Protein AF-0000000083629843 (afdb_homodimer)

Sequence (188 aa):
VARPLEDICYYSGWLRCGNLIVMYLPERVLRQFGHIQTIPRLPSQSAQPLTTREHISSHYTHYLDWVLTPEQRGPAAIYSWYAAPGYMSWYFQIVARPLEDICYYSGWLRCGNLIVMYLPERVLRQFGHIQTIPRLPSQSAQPLTTREHISSHYTHYLDWVLTPEQRGPAAIYSWYAAPGYMSWYFQI

Radius of gyration: 15.73 Å; Cα contacts (8 Å, |Δi|>4): 306; chains: 2; bounding box: 33×41×37 Å

Solvent-accessible surface area (backbone atoms only — not comparable to full-atom values): 10954 Å² total; per-residue (Å²): 125,86,56,81,59,61,36,49,65,34,34,42,43,73,37,34,49,75,95,40,78,34,70,42,60,36,49,71,48,23,34,64,74,45,13,34,24,49,76,52,76,55,76,85,68,48,80,64,71,87,71,47,88,86,48,40,61,58,51,59,75,47,32,76,81,34,33,60,48,72,78,72,47,48,55,72,35,94,47,74,56,42,54,39,90,64,29,68,63,52,55,72,72,76,123,88,53,83,60,60,35,50,65,32,33,42,42,72,37,34,50,76,94,40,77,33,69,40,60,36,48,70,49,23,35,64,75,45,14,33,24,49,74,52,76,56,76,84,67,47,83,66,71,90,69,49,87,85,47,39,58,59,51,58,75,47,32,76,82,34,33,59,49,73,78,72,50,47,56,72,35,91,48,71,56,44,54,39,89,63,30,68,62,52,54,73,70,78

pLDDT: mean 82.99, std 10.37, range [35.34, 94.0]

Organism: NCBI:txid97028

Nearest PDB structures (foldseek):
  7s24-assembly1_A  TM=3.454E-01  e=6.043E+00  Escherichia coli
  7a0y-assembly1_B  TM=3.306E-01  e=7.351E+00  Salmonella enterica subsp. enterica serovar Typhimurium str. LT2
  2zxi-assembly1_B  TM=3.134E-01  e=6.451E+00  Aquifex aeolicus
  2zxi-assembly2_C  TM=2.065E-01  e=7.847E+00  Aquifex aeolicus
  7s24-assembly1_A  TM=3.463E-01  e=5.914E+00  Escherichia coli

Foldseek 3Di:
DPPPCVLVLQQFAWDDDDPDIDTDHSLCVLLVVQAAREATDDSVPQPDDDDDPVCVVVCSVVSVVRGDDPVSSHDGDPDSPHHDPCNVVVVVVD/DPPPCVLVLQQFAWDDDDPDIDTDHSLCVLLVVQAAREATDDSVPQPDDDDDPVCVVVCSVVSVVRGDDPVSSHDGDPDSPHHDPCRVVVVVVD

Secondary structure (DSSP, 8-s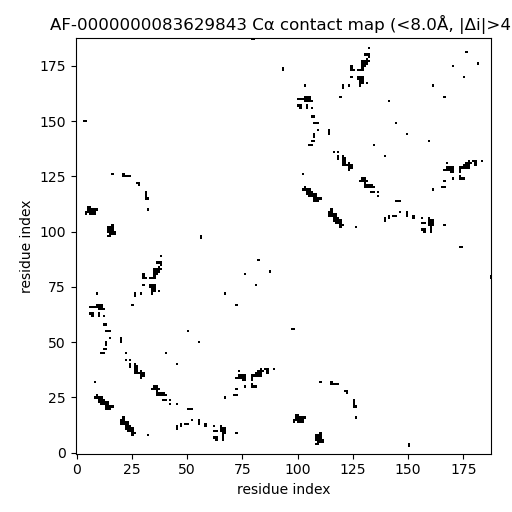tate):
---TTTTGGGB-EEEEETTEEEEE-GGGGGGGGTB-B-PPPPGGG--PPP--TTTHHHHHHTGGGGBPPHHHH-PBPSSTT-B-TTHHHHHTT-/---TTTTGGGB-EEEEETTEEEEE-GGGGGGGGTB-B-PPPPGGG--PPP--TTTHHHHHHTGGGGBPPHHHH-PBPSSTT-B-TTHHHHHTT-

Structure (mmCIF, N/CA/C/O backbone):
data_AF-0000000083629843-model_v1
#
loop_
_entity.id
_entity.type
_entity.pdbx_description
1 polymer 'Serine/threonine-protein phosphatase 7 long form-like protein'
#
loop_
_atom_site.group_PDB
_atom_site.id
_atom_site.type_symbol
_atom_site.label_atom_id
_atom_site.label_alt_id
_atom_site.label_comp_id
_atom_site.label_asym_id
_atom_site.label_entity_id
_atom_site.label_seq_id
_atom_site.pdbx_PDB_ins_code
_atom_site.Cartn_x
_atom_site.Cartn_y
_atom_site.Cartn_z
_atom_site.occupancy
_atom_site.B_iso_or_equiv
_atom_site.auth_seq_id
_atom_site.auth_comp_id
_atom_site.auth_asym_id
_atom_site.auth_atom_id
_atom_site.pdbx_PDB_model_num
ATOM 1 N N . VAL A 1 1 ? 13.461 21.172 -8.914 1 35.34 1 VAL A N 1
ATOM 2 C CA . VAL A 1 1 ? 12.5 21.312 -7.82 1 35.34 1 VAL A CA 1
ATOM 3 C C . VAL A 1 1 ? 11.977 19.938 -7.41 1 35.34 1 VAL A C 1
ATOM 5 O O . VAL A 1 1 ? 11.453 19.188 -8.242 1 35.34 1 VAL A O 1
ATOM 8 N N . ALA A 1 2 ? 12.5 19.406 -6.395 1 43.84 2 ALA A N 1
ATOM 9 C CA . ALA A 1 2 ? 11.969 18.125 -5.949 1 43.84 2 ALA A CA 1
ATOM 10 C C . ALA A 1 2 ? 10.445 18.172 -5.875 1 43.84 2 ALA A C 1
ATOM 12 O O . ALA A 1 2 ? 9.867 19.125 -5.375 1 43.84 2 ALA A O 1
ATOM 13 N N . ARG A 1 3 ? 9.68 17.75 -6.852 1 56 3 ARG A N 1
ATOM 14 C CA . ARG A 1 3 ? 8.219 17.766 -6.91 1 56 3 ARG A CA 1
ATOM 15 C C . ARG A 1 3 ? 7.617 17.094 -5.68 1 56 3 ARG A C 1
ATOM 17 O O . ARG A 1 3 ? 8.055 16.016 -5.27 1 56 3 ARG A O 1
ATOM 24 N N . PRO A 1 4 ? 6.949 17.891 -4.922 1 61.78 4 PRO A N 1
ATOM 25 C CA . PRO A 1 4 ? 6.359 17.359 -3.691 1 61.78 4 PRO A CA 1
ATOM 26 C C . PRO A 1 4 ? 5.648 16.031 -3.904 1 61.78 4 PRO A C 1
ATOM 28 O O . PRO A 1 4 ? 5.016 15.82 -4.941 1 61.78 4 PRO A O 1
ATOM 31 N N . LEU A 1 5 ? 6.074 15.102 -3.176 1 74.12 5 LEU A N 1
ATOM 32 C CA . LEU A 1 5 ? 5.426 13.805 -3.072 1 74.12 5 LEU A CA 1
ATOM 33 C C . LEU A 1 5 ? 5.812 12.906 -4.246 1 74.12 5 LEU A C 1
ATOM 35 O O . LEU A 1 5 ? 5.102 11.953 -4.562 1 74.12 5 LEU A O 1
ATOM 39 N N . GLU A 1 6 ? 7.012 13.422 -4.879 1 77.19 6 GLU A N 1
ATOM 40 C CA . GLU A 1 6 ? 7.555 12.539 -5.906 1 77.19 6 GLU A CA 1
ATOM 41 C C . GLU A 1 6 ? 7.961 11.195 -5.32 1 77.19 6 GLU A C 1
ATOM 43 O O . GLU A 1 6 ? 8.617 11.133 -4.277 1 77.19 6 GLU A O 1
ATOM 48 N N . ASP A 1 7 ? 7.543 10.117 -5.895 1 86.69 7 ASP A N 1
ATOM 49 C CA . ASP A 1 7 ? 7.906 8.742 -5.574 1 86.69 7 ASP A CA 1
ATOM 50 C C . ASP A 1 7 ? 7.422 8.359 -4.176 1 86.69 7 ASP A C 1
ATOM 52 O O . ASP A 1 7 ? 7.945 7.418 -3.57 1 86.69 7 ASP A O 1
ATOM 56 N N . ILE A 1 8 ? 6.438 9.133 -3.672 1 87.19 8 ILE A N 1
ATOM 57 C CA . ILE A 1 8 ? 5.949 8.844 -2.326 1 87.19 8 ILE A CA 1
ATOM 58 C C . ILE A 1 8 ? 5.309 7.457 -2.297 1 87.19 8 ILE A C 1
ATOM 60 O O . ILE A 1 8 ? 5.246 6.816 -1.244 1 87.19 8 ILE A O 1
ATOM 64 N N . CYS A 1 9 ? 4.926 6.934 -3.414 1 90.5 9 CYS A N 1
ATOM 65 C CA . CYS A 1 9 ? 4.324 5.605 -3.508 1 90.5 9 CYS A CA 1
ATOM 66 C C . CYS A 1 9 ? 5.312 4.527 -3.07 1 90.5 9 CYS A C 1
ATOM 68 O O . CYS A 1 9 ? 4.906 3.451 -2.631 1 90.5 9 CYS A O 1
ATOM 70 N N . TYR A 1 10 ? 6.602 4.926 -3.109 1 92.81 10 TYR A N 1
ATOM 71 C CA . TYR A 1 10 ? 7.637 3.951 -2.783 1 92.81 10 TYR A CA 1
ATOM 72 C C . TYR A 1 10 ? 8.156 4.164 -1.368 1 92.81 10 TYR A C 1
ATOM 74 O O . TYR A 1 10 ? 9.156 3.559 -0.969 1 92.81 10 TYR A O 1
ATOM 82 N N . TYR A 1 11 ? 7.492 5.043 -0.686 1 90.69 11 TYR A N 1
ATOM 83 C CA . TYR A 1 11 ? 7.898 5.258 0.698 1 90.69 11 TYR A CA 1
ATOM 84 C C . TYR A 1 11 ? 7.789 3.973 1.507 1 90.69 11 TYR A C 1
ATOM 86 O O . TYR A 1 11 ? 6.754 3.303 1.486 1 90.69 11 TYR A O 1
ATOM 94 N N . SER A 1 12 ? 8.852 3.605 2.062 1 92.06 12 SER A N 1
ATOM 95 C CA . SER A 1 12 ? 8.945 2.473 2.979 1 92.06 12 SER A CA 1
ATOM 96 C C . SER A 1 12 ? 9.234 2.938 4.402 1 92.06 12 SER A C 1
ATOM 98 O O . SER A 1 12 ? 10.383 3.232 4.742 1 92.06 12 SER A O 1
ATOM 100 N N . GLY A 1 13 ? 8.172 2.953 5.219 1 89 13 GLY A N 1
ATOM 101 C CA . GLY A 1 13 ? 8.367 3.486 6.559 1 89 13 GLY A CA 1
ATOM 102 C C . GLY A 1 13 ? 7.102 3.477 7.395 1 89 13 GLY A C 1
ATOM 103 O O . GLY A 1 13 ? 6.113 2.842 7.023 1 89 13 GLY A O 1
ATOM 104 N N . TRP A 1 14 ? 7.207 4.164 8.492 1 88.56 14 TRP A N 1
ATOM 105 C CA . TRP A 1 14 ? 6.137 4.125 9.484 1 88.56 14 TRP A CA 1
ATOM 106 C C . TRP A 1 14 ? 5.008 5.078 9.102 1 88.56 14 TRP A C 1
ATOM 108 O O . TRP A 1 14 ? 5.258 6.195 8.648 1 88.56 14 TRP A O 1
ATOM 118 N N . LEU A 1 15 ? 3.789 4.602 9.234 1 87.75 15 LEU A N 1
ATOM 119 C CA . LEU A 1 15 ? 2.582 5.395 9.016 1 87.75 15 LEU A CA 1
ATOM 120 C C . LEU A 1 15 ? 1.658 5.324 10.227 1 87.75 15 LEU A C 1
ATOM 122 O O . LEU A 1 15 ? 1.638 4.316 10.938 1 87.75 15 LEU A O 1
ATOM 126 N N . ARG A 1 16 ? 0.979 6.344 10.312 1 84.88 16 ARG A N 1
ATOM 127 C CA . ARG A 1 16 ? -0.045 6.34 11.352 1 84.88 16 ARG A CA 1
ATOM 128 C C . ARG A 1 16 ? -1.36 5.777 10.828 1 84.88 16 ARG A C 1
ATOM 130 O O . ARG A 1 16 ? -1.89 6.258 9.82 1 84.88 16 ARG A O 1
ATOM 137 N N . CYS A 1 17 ? -1.859 4.789 11.414 1 87.81 17 CYS A N 1
ATOM 138 C CA . CYS A 1 17 ? -3.131 4.145 11.109 1 87.81 17 CYS A CA 1
ATOM 139 C C . CYS A 1 17 ? -4.047 4.133 12.328 1 87.81 17 CYS A C 1
ATOM 141 O O . CYS A 1 17 ? -4.133 3.127 13.031 1 87.81 17 CYS A O 1
ATOM 143 N N . GLY A 1 18 ? -4.789 5.215 12.445 1 81.44 18 GLY A N 1
ATOM 144 C CA . GLY A 1 18 ? -5.527 5.383 13.688 1 81.44 18 GLY A CA 1
ATOM 145 C C . GLY A 1 18 ? -4.629 5.473 14.906 1 81.44 18 GLY A C 1
ATOM 146 O O . GLY A 1 18 ? -3.748 6.336 14.969 1 81.44 18 GLY A O 1
ATOM 147 N N . ASN A 1 19 ? -4.801 4.547 15.805 1 80.69 19 ASN A N 1
ATOM 148 C CA . ASN A 1 19 ? -4.008 4.555 17.031 1 80.69 19 ASN A CA 1
ATOM 149 C C . ASN A 1 19 ? -2.738 3.717 16.875 1 80.69 19 ASN A C 1
ATOM 151 O O . ASN A 1 19 ? -1.912 3.668 17.797 1 80.69 19 ASN A O 1
ATOM 155 N N . LEU A 1 20 ? -2.559 3.164 15.656 1 83.31 20 LEU A N 1
ATOM 156 C CA . LEU A 1 20 ? -1.412 2.289 15.445 1 83.31 20 LEU A CA 1
ATOM 157 C C . LEU A 1 20 ? -0.362 2.975 14.57 1 83.31 20 LEU A C 1
ATOM 159 O O . LEU A 1 20 ? -0.691 3.848 13.766 1 83.31 20 LEU A O 1
ATOM 163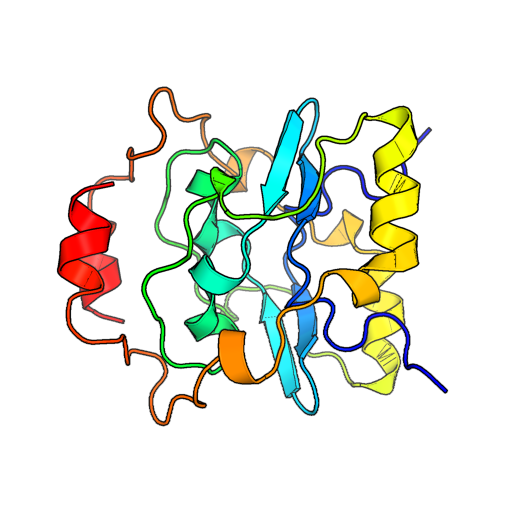 N N . ILE A 1 21 ? 0.823 2.691 14.922 1 85.38 21 ILE A N 1
ATOM 164 C CA . ILE A 1 21 ? 1.944 2.979 14.039 1 85.38 21 ILE A CA 1
ATOM 165 C C . ILE A 1 21 ? 2.416 1.689 13.367 1 85.38 21 ILE A C 1
ATOM 167 O O . ILE A 1 21 ? 2.803 0.735 14.047 1 85.38 21 ILE A O 1
ATOM 171 N N . VAL A 1 22 ? 2.326 1.76 12.016 1 86.88 22 VAL A N 1
ATOM 172 C CA . VAL A 1 22 ? 2.596 0.524 11.289 1 86.88 22 VAL A CA 1
ATOM 173 C C . VAL A 1 22 ? 3.676 0.77 10.234 1 86.88 22 VAL A C 1
ATOM 175 O O . VAL A 1 22 ? 3.76 1.86 9.664 1 86.88 22 VAL A O 1
ATOM 178 N N . MET A 1 23 ? 4.453 -0.313 10.094 1 88.06 23 MET A N 1
ATOM 179 C CA . MET A 1 23 ? 5.441 -0.261 9.023 1 88.06 23 MET A CA 1
ATOM 180 C C . MET A 1 23 ? 4.789 -0.54 7.672 1 88.06 23 MET A C 1
ATOM 182 O O . MET A 1 23 ? 4.137 -1.571 7.492 1 88.06 23 MET A O 1
ATOM 186 N N . TYR A 1 24 ? 4.918 0.391 6.789 1 90.88 24 TYR A N 1
ATOM 187 C CA . TYR A 1 24 ? 4.434 0.205 5.426 1 90.88 24 TYR A CA 1
ATOM 188 C C . TYR A 1 24 ? 5.559 -0.253 4.504 1 90.88 24 TYR A C 1
ATOM 190 O O . TYR A 1 24 ? 6.621 0.369 4.457 1 90.88 24 TYR A O 1
ATOM 198 N N . LEU A 1 25 ? 5.277 -1.307 3.842 1 93.5 25 LEU A N 1
ATOM 199 C CA . LEU A 1 25 ? 6.195 -1.877 2.863 1 93.5 25 LEU A CA 1
ATOM 200 C C . LEU A 1 25 ? 5.578 -1.863 1.468 1 93.5 25 LEU A C 1
ATOM 202 O O . LEU A 1 25 ? 4.809 -2.76 1.115 1 93.5 25 LEU A O 1
ATOM 206 N N . PRO A 1 26 ? 6.047 -0.839 0.645 1 93.88 26 PRO A N 1
ATOM 207 C CA . PRO A 1 26 ? 5.438 -0.728 -0.683 1 93.88 26 PRO A CA 1
ATOM 208 C C . PRO A 1 26 ? 5.773 -1.912 -1.587 1 93.88 26 PRO A C 1
ATOM 210 O O . PRO A 1 26 ? 5.105 -2.125 -2.604 1 93.88 26 PRO A O 1
ATOM 213 N N . GLU A 1 27 ? 6.762 -2.723 -1.195 1 93.56 27 GLU A N 1
ATOM 214 C CA . GLU A 1 27 ? 7.105 -3.918 -1.961 1 93.56 27 GLU A CA 1
ATOM 215 C C . GLU A 1 27 ? 5.926 -4.887 -2.027 1 93.56 27 GLU A C 1
ATOM 217 O O . GLU A 1 27 ? 5.883 -5.762 -2.893 1 93.56 27 GLU A O 1
ATOM 222 N N . ARG A 1 28 ? 5.008 -4.633 -1.152 1 90.88 28 ARG A N 1
ATOM 223 C CA . ARG A 1 28 ? 3.877 -5.551 -1.088 1 90.88 28 ARG A CA 1
ATOM 224 C C . ARG A 1 28 ? 2.818 -5.191 -2.125 1 90.88 28 ARG A C 1
ATOM 226 O O . ARG A 1 28 ? 1.896 -5.969 -2.375 1 90.88 28 ARG A O 1
ATOM 233 N N . VAL A 1 29 ? 3.008 -4.07 -2.756 1 92.06 29 VAL A N 1
ATOM 234 C CA . VAL A 1 29 ? 2.006 -3.627 -3.719 1 92.06 29 VAL A CA 1
ATOM 235 C C . VAL A 1 29 ? 2.695 -3.094 -4.973 1 92.06 29 VAL A C 1
ATOM 237 O O . VAL A 1 29 ? 2.232 -2.123 -5.578 1 92.06 29 VAL A O 1
ATOM 240 N N . LEU A 1 30 ? 3.76 -3.678 -5.359 1 92.56 30 LEU A N 1
ATOM 241 C CA . LEU A 1 30 ? 4.531 -3.234 -6.516 1 92.56 30 LEU A CA 1
ATOM 242 C C . LEU A 1 30 ? 3.688 -3.291 -7.785 1 92.56 30 LEU A C 1
ATOM 244 O O . LEU A 1 30 ? 3.852 -2.461 -8.688 1 92.56 30 LEU A O 1
ATOM 248 N N . ARG A 1 31 ? 2.748 -4.246 -7.816 1 89.62 31 ARG A N 1
ATOM 249 C CA . ARG A 1 31 ? 1.898 -4.375 -9 1 89.62 31 ARG A CA 1
ATOM 250 C C . ARG A 1 31 ? 1.095 -3.104 -9.234 1 89.62 31 ARG A C 1
ATOM 252 O O . ARG A 1 31 ? 0.852 -2.721 -10.383 1 89.62 31 ARG A O 1
ATOM 259 N N . GLN A 1 32 ? 0.671 -2.496 -8.219 1 89.12 32 GLN A N 1
ATOM 260 C CA . GLN A 1 32 ? -0.09 -1.259 -8.359 1 89.12 32 GLN A CA 1
ATOM 261 C C . GLN A 1 32 ? 0.767 -0.15 -8.961 1 89.12 32 GLN A C 1
ATOM 263 O O . GLN A 1 32 ? 0.243 0.779 -9.578 1 89.12 32 GLN A O 1
ATOM 268 N N . PHE A 1 33 ? 2.035 -0.299 -8.758 1 91.38 33 PHE A N 1
ATOM 269 C CA . PHE A 1 33 ? 2.939 0.764 -9.18 1 91.38 33 PHE A CA 1
ATOM 270 C C . PHE A 1 33 ? 3.605 0.412 -10.5 1 91.38 33 PHE A C 1
ATOM 272 O O . PHE A 1 33 ? 4.566 1.066 -10.914 1 91.38 33 PHE A O 1
ATOM 279 N N . GLY A 1 34 ? 3.166 -0.724 -11.102 1 88 34 GLY A N 1
ATOM 280 C CA . GLY A 1 34 ? 3.598 -1.054 -12.453 1 88 34 GLY A CA 1
ATOM 281 C C . GLY A 1 34 ? 4.844 -1.917 -12.484 1 88 34 GLY A C 1
ATOM 282 O O . GLY A 1 34 ? 5.535 -1.979 -13.5 1 88 34 GLY A O 1
ATOM 283 N N . HIS A 1 35 ? 5.152 -2.555 -11.344 1 92.62 35 HIS A N 1
ATOM 284 C CA . HIS A 1 35 ? 6.332 -3.408 -11.266 1 92.62 35 HIS A CA 1
ATOM 285 C C . HIS A 1 35 ? 5.941 -4.875 -11.094 1 92.62 35 HIS A C 1
ATOM 287 O O . HIS A 1 35 ? 4.805 -5.18 -10.727 1 92.62 35 HIS A O 1
ATOM 293 N N . ILE A 1 36 ? 6.926 -5.723 -11.469 1 92.81 36 ILE A N 1
ATOM 294 C CA . ILE A 1 36 ? 6.746 -7.133 -11.148 1 92.81 36 ILE A CA 1
ATOM 295 C C . ILE A 1 36 ? 6.699 -7.32 -9.633 1 92.81 36 ILE A C 1
ATOM 297 O O . ILE A 1 36 ? 7.559 -6.812 -8.914 1 92.81 36 ILE A O 1
ATOM 301 N N . GLN A 1 37 ? 5.609 -8.023 -9.234 1 92.38 37 GLN A N 1
ATOM 302 C CA . GLN A 1 37 ? 5.504 -8.273 -7.797 1 92.38 37 GLN A CA 1
ATOM 303 C C . GLN A 1 37 ? 6.551 -9.289 -7.344 1 92.38 37 GLN A C 1
ATOM 305 O O . GLN A 1 37 ? 6.582 -10.422 -7.832 1 92.38 37 GLN A O 1
ATOM 310 N N . THR A 1 38 ? 7.422 -8.867 -6.457 1 92.94 38 THR A N 1
ATOM 311 C CA . THR A 1 38 ? 8.422 -9.75 -5.871 1 92.94 38 THR A CA 1
ATOM 312 C C . THR A 1 38 ? 8.094 -10.062 -4.414 1 92.94 38 THR A C 1
ATOM 314 O O . THR A 1 38 ? 7.152 -9.492 -3.854 1 92.94 38 THR A O 1
ATOM 317 N N . ILE A 1 39 ? 8.688 -11.016 -3.863 1 91.06 39 ILE A N 1
ATOM 318 C CA . ILE A 1 39 ? 8.531 -11.305 -2.439 1 91.06 39 ILE A CA 1
ATOM 319 C C . ILE A 1 39 ? 9.07 -10.133 -1.617 1 91.06 39 ILE A C 1
ATOM 321 O O . ILE A 1 39 ? 10.2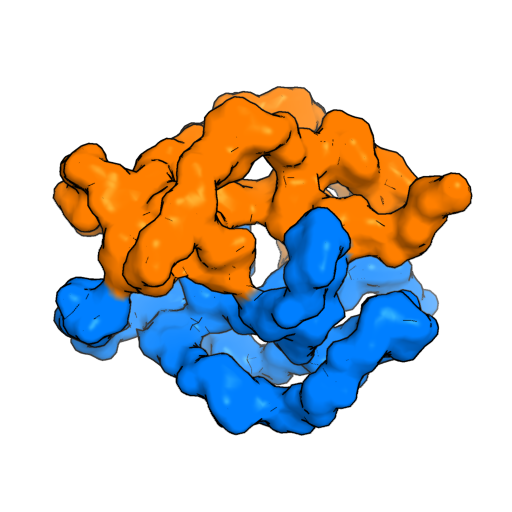34 -9.758 -1.748 1 91.06 39 ILE A O 1
ATOM 325 N N . PRO A 1 40 ? 8.156 -9.539 -0.865 1 89.38 40 PRO A N 1
ATOM 326 C CA . PRO A 1 40 ? 8.625 -8.383 -0.098 1 89.38 40 PRO A CA 1
ATOM 327 C C . PRO A 1 40 ? 9.664 -8.758 0.956 1 89.38 40 PRO A C 1
ATOM 329 O O . PRO A 1 40 ? 9.742 -9.922 1.364 1 89.38 40 PRO A O 1
ATOM 332 N N . ARG A 1 41 ? 10.383 -7.801 1.291 1 87.06 41 ARG A N 1
ATOM 333 C CA . ARG A 1 41 ? 11.273 -7.988 2.436 1 87.06 41 ARG A CA 1
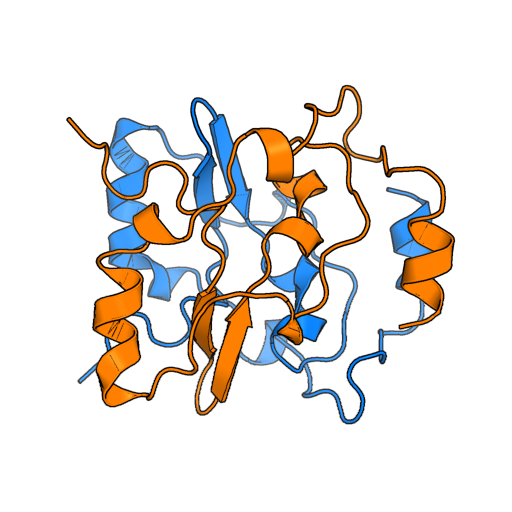ATOM 334 C C . ARG A 1 41 ? 10.477 -8.18 3.721 1 87.06 41 ARG A C 1
ATOM 336 O O . ARG A 1 41 ? 9.297 -7.828 3.787 1 87.06 41 ARG A O 1
ATOM 343 N N . LEU A 1 42 ? 11.117 -8.727 4.68 1 79.69 42 LEU A N 1
ATOM 344 C CA . LEU A 1 42 ? 10.5 -8.828 5.996 1 79.69 42 LEU A CA 1
ATOM 345 C C . LEU A 1 42 ? 10.43 -7.461 6.668 1 79.69 42 LEU A C 1
ATOM 347 O O . LEU A 1 42 ? 11.336 -6.637 6.508 1 79.69 42 LEU A O 1
ATOM 351 N N . PRO A 1 43 ? 9.305 -7.18 7.379 1 75.12 43 PRO A N 1
ATOM 352 C CA . PRO A 1 43 ? 9.211 -5.895 8.078 1 75.12 43 PRO A CA 1
ATOM 353 C C . PRO A 1 43 ? 10.43 -5.605 8.953 1 75.12 43 PRO A C 1
ATOM 355 O O . PRO A 1 43 ? 10.852 -4.449 9.062 1 75.12 43 PRO A O 1
ATOM 358 N N . SER A 1 44 ? 10.953 -6.629 9.516 1 74.38 44 SER A N 1
ATOM 359 C CA . SER A 1 44 ? 12.109 -6.465 10.391 1 74.38 44 SER A CA 1
ATOM 360 C C . SER A 1 44 ? 13.328 -5.98 9.609 1 74.38 44 SER A C 1
ATOM 362 O O . SER A 1 44 ? 14.281 -5.453 10.195 1 74.38 44 SER A O 1
ATOM 364 N N . GLN A 1 45 ? 13.211 -6.23 8.289 1 73.56 45 GLN A N 1
ATOM 365 C CA . GLN A 1 45 ? 14.328 -5.816 7.457 1 73.56 45 GLN A CA 1
ATOM 366 C C . GLN A 1 45 ? 14.211 -4.344 7.07 1 73.56 45 GLN A C 1
ATOM 368 O O . GLN A 1 45 ? 15.109 -3.789 6.434 1 73.56 45 GLN A O 1
ATOM 373 N N . SER A 1 46 ? 13.047 -3.832 7.418 1 69.19 46 SER A N 1
ATOM 374 C CA . SER A 1 46 ? 12.922 -2.4 7.164 1 69.19 46 SER A CA 1
ATOM 375 C C . SER A 1 46 ? 13.781 -1.589 8.125 1 69.19 46 SER A C 1
ATOM 377 O O . SER A 1 46 ? 13.906 -1.937 9.305 1 69.19 46 SER A O 1
ATOM 379 N N . ALA A 1 47 ? 14.727 -1.024 7.672 1 60.31 47 ALA A N 1
ATOM 380 C CA . ALA A 1 47 ? 15.812 -0.37 8.398 1 60.31 47 ALA A CA 1
ATOM 381 C C . ALA A 1 47 ? 15.297 0.821 9.195 1 60.31 47 ALA A C 1
ATOM 383 O O . ALA A 1 47 ? 16.047 1.427 9.969 1 60.31 47 ALA A O 1
ATOM 384 N N . GLN A 1 48 ? 14.062 0.982 9.172 1 74.69 48 GLN A N 1
ATOM 385 C CA . GLN A 1 48 ? 13.734 2.24 9.836 1 74.69 48 GLN A CA 1
ATOM 386 C C . GLN A 1 48 ? 13.477 2.023 11.32 1 74.69 48 GLN A C 1
ATOM 388 O O . GLN A 1 48 ? 12.734 1.11 11.703 1 74.69 48 GLN A O 1
ATOM 393 N N . PRO A 1 49 ? 14.211 2.736 12.117 1 75.56 49 PRO A N 1
ATOM 394 C CA . PRO A 1 49 ? 13.93 2.637 13.547 1 75.56 49 PRO A CA 1
ATOM 395 C C . PRO A 1 49 ? 12.477 2.957 13.891 1 75.56 49 PRO A C 1
ATOM 397 O O . PRO A 1 49 ? 11.836 3.748 13.195 1 75.56 49 PRO A O 1
ATOM 400 N N . LEU A 1 50 ? 12.078 2.189 14.914 1 75.44 50 LEU A N 1
ATOM 401 C CA . LEU A 1 50 ? 10.734 2.475 15.398 1 75.44 50 LEU A CA 1
ATOM 402 C C . LEU A 1 50 ? 10.57 3.959 15.703 1 75.44 50 LEU A C 1
ATOM 404 O O . LEU A 1 50 ? 11.531 4.629 16.094 1 75.44 50 LEU A O 1
ATOM 408 N N . THR A 1 51 ? 9.438 4.441 15.336 1 80.88 51 THR A N 1
ATOM 409 C CA . THR A 1 51 ? 9.125 5.84 15.625 1 80.88 51 THR A CA 1
ATOM 410 C C . THR A 1 51 ? 7.906 5.941 16.531 1 80.88 51 THR A C 1
ATOM 412 O O . THR A 1 51 ? 7.223 4.949 16.781 1 80.88 51 THR A O 1
ATOM 415 N N . THR A 1 52 ? 7.863 7.059 17.234 1 80 52 THR A N 1
ATOM 416 C CA . THR A 1 52 ? 6.711 7.336 18.094 1 80 52 THR A CA 1
ATOM 417 C C . THR A 1 52 ? 5.703 8.219 17.375 1 80 52 THR A C 1
ATOM 419 O O . THR A 1 52 ? 6.008 8.789 16.312 1 80 52 THR A O 1
ATOM 422 N N . ARG A 1 53 ? 4.551 8.219 17.953 1 78.25 53 ARG A N 1
ATOM 423 C CA . ARG A 1 53 ? 3.477 9.062 17.438 1 78.25 53 ARG A CA 1
ATOM 424 C C . ARG A 1 53 ? 3.926 10.516 17.328 1 78.25 53 ARG A C 1
ATOM 426 O O . ARG A 1 53 ? 3.535 11.227 16.391 1 78.25 53 ARG A O 1
ATOM 433 N N . GLU A 1 54 ? 4.812 10.836 18.219 1 77.31 54 GLU A N 1
ATOM 434 C CA . GLU A 1 54 ? 5.273 12.219 18.281 1 77.31 54 GLU A CA 1
ATOM 435 C C . GLU A 1 54 ? 6.266 12.516 17.172 1 77.31 54 GLU A C 1
ATOM 437 O O . GLU A 1 54 ? 6.34 13.648 16.688 1 77.31 54 GLU A O 1
ATOM 442 N N . HIS A 1 55 ? 6.941 11.477 16.641 1 78.88 55 HIS A N 1
ATOM 443 C CA . HIS A 1 55 ? 8.047 11.719 15.727 1 78.88 55 HIS A CA 1
ATOM 444 C C . HIS A 1 55 ? 7.695 11.273 14.312 1 78.88 55 HIS A C 1
ATOM 446 O O . HIS A 1 55 ? 8.453 11.523 13.375 1 78.88 55 HIS A O 1
ATOM 452 N N . ILE A 1 56 ? 6.547 10.75 14.195 1 79.19 56 ILE A N 1
ATOM 453 C CA . ILE A 1 56 ? 6.184 10.133 12.922 1 79.19 56 ILE A CA 1
ATOM 454 C C . ILE A 1 56 ? 6.062 11.203 11.844 1 79.19 56 ILE A C 1
ATOM 456 O O . ILE A 1 56 ? 6.379 10.961 10.672 1 79.19 56 ILE A O 1
ATOM 460 N N . SER A 1 57 ? 5.68 12.383 12.234 1 74 57 SER A N 1
ATOM 461 C CA . SER A 1 57 ? 5.547 13.469 11.258 1 74 57 SER A CA 1
ATOM 462 C C . SER A 1 57 ? 6.895 13.805 10.625 1 74 57 SER A C 1
ATOM 464 O O . SER A 1 57 ? 6.961 14.133 9.438 1 74 57 SER A O 1
ATOM 466 N N . SER A 1 58 ? 7.883 13.719 11.391 1 75.62 58 SER A N 1
ATOM 467 C CA . SER A 1 58 ? 9.219 13.992 10.883 1 75.62 58 SER A CA 1
ATOM 468 C C . SER A 1 58 ? 9.641 12.945 9.844 1 75.62 58 SER A C 1
ATOM 470 O O . SER A 1 58 ? 10.297 13.273 8.859 1 75.62 58 SER A O 1
ATOM 472 N N . HIS A 1 59 ? 9.273 11.758 10.031 1 74.94 59 HIS A N 1
ATOM 473 C CA . HIS A 1 59 ? 9.578 10.695 9.078 1 74.94 59 HIS A CA 1
ATOM 474 C C . HIS A 1 59 ? 8.938 10.977 7.719 1 74.94 59 HIS A C 1
ATOM 476 O O . HIS A 1 59 ? 9.57 10.789 6.68 1 74.94 59 HIS A O 1
ATOM 482 N N . TYR A 1 60 ? 7.82 11.492 7.844 1 74.5 60 TYR A N 1
ATOM 483 C CA . TYR A 1 60 ? 7.098 11.719 6.598 1 74.5 60 TYR A CA 1
ATOM 484 C C . TYR A 1 60 ? 7.68 12.906 5.836 1 74.5 60 TYR A C 1
ATOM 486 O O . TYR A 1 60 ? 7.715 12.898 4.602 1 74.5 60 TYR A O 1
ATOM 494 N N . THR A 1 61 ? 8.133 13.891 6.582 1 77.06 61 THR A N 1
ATOM 495 C CA . THR A 1 61 ? 8.742 15.055 5.953 1 77.06 61 THR A CA 1
ATOM 496 C C . THR A 1 61 ? 10 14.648 5.184 1 77.06 61 THR A C 1
ATOM 498 O O . THR A 1 61 ? 10.32 15.25 4.156 1 77.06 61 THR A O 1
ATOM 501 N N . HIS A 1 62 ? 10.602 13.602 5.609 1 83.19 62 HIS A N 1
ATOM 502 C CA . HIS A 1 62 ? 11.82 13.125 4.969 1 83.19 62 HIS A CA 1
ATOM 503 C C . HIS A 1 62 ? 11.586 11.789 4.266 1 83.19 62 HIS A C 1
ATOM 505 O O . HIS A 1 62 ? 12.461 10.922 4.262 1 83.19 62 HIS A O 1
ATOM 511 N N . TYR A 1 63 ? 10.406 11.719 3.756 1 84.19 63 TYR A N 1
ATOM 512 C CA . TYR A 1 63 ? 10.016 10.43 3.213 1 84.19 63 TYR A CA 1
ATOM 513 C C . TYR A 1 63 ? 10.969 9.984 2.107 1 84.19 63 TYR A C 1
ATOM 515 O O . TYR A 1 63 ? 11.203 8.789 1.919 1 84.19 63 TYR A O 1
ATOM 523 N N . LEU A 1 64 ? 11.562 10.883 1.431 1 86.31 64 LEU A N 1
ATOM 524 C CA . LEU A 1 64 ? 12.43 10.555 0.305 1 86.31 64 LEU A CA 1
ATOM 525 C C . LEU A 1 64 ? 13.633 9.734 0.765 1 86.31 64 LEU A C 1
ATOM 527 O O . LEU A 1 64 ? 14.211 8.984 -0.02 1 86.31 64 LEU A O 1
ATOM 531 N N . ASP A 1 65 ? 13.945 9.891 2.006 1 87.25 65 ASP A N 1
ATOM 532 C CA . ASP A 1 65 ? 15.078 9.148 2.553 1 87.25 65 ASP A CA 1
ATOM 533 C C . ASP A 1 65 ? 14.758 7.66 2.65 1 87.25 65 ASP A C 1
ATOM 535 O O . ASP A 1 65 ? 15.664 6.84 2.822 1 87.25 65 ASP A O 1
ATOM 539 N N . TRP A 1 66 ? 13.469 7.348 2.482 1 88.31 66 TRP A N 1
ATOM 540 C CA . TRP A 1 66 ? 13.055 5.977 2.766 1 88.31 66 TRP A CA 1
ATOM 541 C C . TRP A 1 66 ? 12.281 5.391 1.588 1 88.31 66 TRP A C 1
ATOM 543 O O . TRP A 1 66 ? 11.508 4.441 1.755 1 88.31 66 TRP A O 1
ATOM 553 N N . VAL A 1 67 ? 12.445 6.004 0.468 1 91.38 67 VAL A N 1
ATOM 554 C CA . VAL A 1 67 ? 11.789 5.445 -0.708 1 91.38 67 VAL A CA 1
ATOM 555 C C . VAL A 1 67 ? 12.625 4.301 -1.273 1 91.38 67 VAL A C 1
ATOM 557 O O . VAL A 1 67 ? 13.852 4.32 -1.189 1 91.38 67 VAL A O 1
ATOM 560 N N . LEU A 1 68 ? 11.961 3.354 -1.813 1 93.25 68 LEU A N 1
ATOM 561 C CA . LEU A 1 68 ? 12.648 2.242 -2.465 1 93.25 68 LEU A CA 1
ATOM 562 C C . LEU A 1 68 ? 13.57 2.746 -3.57 1 93.25 68 LEU A C 1
ATOM 564 O O . LEU A 1 68 ? 13.211 3.652 -4.324 1 93.25 68 LEU A O 1
ATOM 568 N N . THR A 1 69 ? 14.719 2.137 -3.633 1 92.5 69 THR A N 1
ATOM 569 C CA . THR A 1 69 ? 15.609 2.395 -4.758 1 92.5 69 THR A CA 1
ATOM 570 C C . THR A 1 69 ? 15.078 1.728 -6.027 1 92.5 69 THR A C 1
ATOM 572 O O . THR A 1 69 ? 14.227 0.84 -5.961 1 92.5 69 THR A O 1
ATOM 575 N N . PRO A 1 70 ? 15.594 2.178 -7.148 1 92.94 70 PRO A N 1
ATOM 576 C CA . PRO A 1 70 ? 15.195 1.515 -8.391 1 92.94 70 PRO A CA 1
ATOM 577 C C . PRO A 1 70 ? 15.422 0.005 -8.352 1 92.94 70 PRO A C 1
ATOM 579 O O . PRO A 1 70 ? 14.602 -0.758 -8.875 1 92.94 70 PRO A O 1
ATOM 582 N N . GLU A 1 71 ? 16.5 -0.459 -7.73 1 93.5 71 GLU A N 1
ATOM 583 C CA . GLU A 1 71 ? 16.797 -1.884 -7.613 1 93.5 71 GLU A CA 1
ATOM 584 C C . GLU A 1 71 ? 15.758 -2.596 -6.758 1 93.5 71 GLU A C 1
ATOM 586 O O . GLU A 1 71 ? 15.352 -3.719 -7.066 1 93.5 71 GLU A O 1
ATOM 591 N N . GLN A 1 72 ? 15.297 -1.961 -5.734 1 92 72 GLN A N 1
ATOM 592 C CA . GLN A 1 72 ? 14.297 -2.535 -4.832 1 92 72 GLN A CA 1
ATOM 593 C C . GLN A 1 72 ? 12.922 -2.559 -5.48 1 92 72 GLN A C 1
ATOM 595 O O . GLN A 1 72 ? 12.109 -3.445 -5.199 1 92 72 GLN A O 1
ATOM 600 N N . ARG A 1 73 ? 12.641 -1.646 -6.316 1 92.5 73 ARG A N 1
ATOM 601 C CA . ARG A 1 73 ? 11.383 -1.585 -7.043 1 92.5 73 ARG A CA 1
ATOM 602 C C . ARG A 1 73 ? 11.266 -2.734 -8.039 1 92.5 73 ARG A C 1
ATOM 604 O O . ARG A 1 73 ? 10.188 -3.311 -8.211 1 92.5 73 ARG A O 1
ATOM 611 N N . GLY A 1 74 ? 12.406 -3.035 -8.602 1 92.06 74 GLY A N 1
ATOM 612 C CA . GLY A 1 74 ? 12.43 -4.105 -9.586 1 92.06 74 GLY A CA 1
ATOM 613 C C . GLY A 1 74 ? 11.953 -3.662 -10.961 1 92.06 74 GLY A C 1
ATOM 614 O O . GLY A 1 74 ? 11.75 -2.469 -11.195 1 92.06 74 GLY A O 1
ATOM 615 N N . PRO A 1 75 ? 11.891 -4.594 -11.812 1 91.5 75 PRO A N 1
ATOM 616 C CA . PRO A 1 75 ? 11.555 -4.266 -13.203 1 91.5 75 PRO A CA 1
ATOM 617 C C . PRO A 1 75 ? 10.086 -3.881 -13.375 1 91.5 75 PRO A C 1
ATOM 619 O O . PRO A 1 75 ? 9.227 -4.355 -12.625 1 91.5 75 PRO A O 1
ATOM 622 N N . ALA A 1 76 ? 9.938 -3.053 -14.375 1 90.38 76 ALA A N 1
ATOM 623 C CA . ALA A 1 76 ? 8.562 -2.756 -14.766 1 90.38 76 ALA A CA 1
ATOM 624 C C . ALA A 1 76 ? 7.859 -4.004 -15.297 1 90.38 76 ALA A C 1
ATOM 626 O O . ALA A 1 76 ? 8.484 -4.844 -15.945 1 90.38 76 ALA A O 1
ATOM 627 N N . ALA A 1 77 ? 6.66 -4.078 -14.914 1 88.69 77 ALA A N 1
ATOM 628 C CA . ALA A 1 77 ? 5.875 -5.215 -15.391 1 88.69 77 ALA A CA 1
ATOM 629 C C . ALA A 1 77 ? 5.297 -4.941 -16.781 1 88.69 77 ALA A C 1
ATOM 631 O O . ALA A 1 77 ? 4.805 -3.842 -17.047 1 88.69 77 ALA A O 1
ATOM 632 N N . ILE A 1 78 ? 5.438 -5.879 -17.656 1 81.69 78 ILE A N 1
ATOM 633 C CA . ILE A 1 78 ? 4.797 -5.801 -18.969 1 81.69 78 ILE A CA 1
ATOM 634 C C . ILE A 1 78 ? 3.293 -6.008 -18.812 1 81.69 78 ILE A C 1
ATOM 636 O O . ILE A 1 78 ? 2.498 -5.312 -19.453 1 81.69 78 ILE A O 1
ATOM 640 N N . TYR A 1 79 ? 3.012 -6.965 -17.859 1 78.25 79 TYR A N 1
ATOM 641 C CA . TYR A 1 79 ? 1.62 -7.227 -17.516 1 78.25 79 TYR A CA 1
ATOM 642 C C . TYR A 1 79 ? 1.39 -7.039 -16.016 1 78.25 79 TYR A C 1
ATOM 644 O O . TYR A 1 79 ? 2.246 -7.395 -15.203 1 78.25 79 TYR A O 1
ATOM 652 N N . SER A 1 80 ? 0.27 -6.574 -15.625 1 70.5 80 SER A N 1
ATOM 653 C CA . SER A 1 80 ? -0.036 -6.199 -14.25 1 70.5 80 SER A CA 1
ATOM 654 C C . SER A 1 80 ? -0.092 -7.422 -13.336 1 70.5 80 SER A C 1
ATOM 656 O O . SER A 1 80 ? 0.076 -7.305 -12.125 1 70.5 80 SER A O 1
ATOM 658 N N . TRP A 1 81 ? -0.282 -8.609 -13.914 1 74.06 81 TRP A N 1
ATOM 659 C CA . TRP A 1 81 ? -0.459 -9.805 -13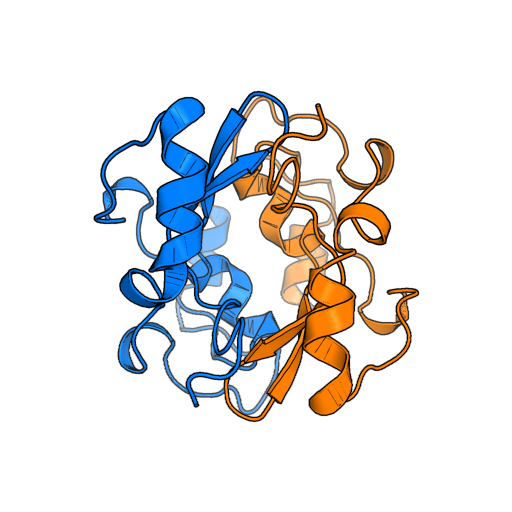.094 1 74.06 81 TRP A CA 1
ATOM 660 C C . TRP A 1 81 ? 0.855 -10.562 -12.945 1 74.06 81 TRP A C 1
ATOM 662 O O . TRP A 1 81 ? 0.913 -11.586 -12.258 1 74.06 81 TRP A O 1
ATOM 672 N N . TYR A 1 82 ? 1.876 -10.031 -13.461 1 78.06 82 TYR A N 1
ATOM 673 C CA . TYR A 1 82 ? 3.154 -10.727 -13.375 1 78.06 82 TYR A CA 1
ATOM 674 C C . TYR A 1 82 ? 3.736 -10.641 -11.969 1 78.06 82 TYR A C 1
ATOM 676 O O . TYR A 1 82 ? 3.807 -9.555 -11.391 1 78.06 82 TYR A O 1
ATOM 684 N N . ALA A 1 83 ? 3.941 -11.734 -11.414 1 87 83 ALA A N 1
ATOM 685 C CA . ALA A 1 83 ? 4.66 -11.852 -10.148 1 87 83 ALA A CA 1
ATOM 686 C C . ALA A 1 83 ? 5.902 -12.719 -10.305 1 87 83 ALA A C 1
ATOM 688 O O . ALA A 1 83 ? 5.969 -13.57 -11.195 1 87 83 ALA A O 1
ATOM 689 N N . ALA A 1 84 ? 6.863 -12.438 -9.508 1 90.06 84 ALA A N 1
ATOM 690 C CA . ALA A 1 84 ? 8.102 -13.219 -9.523 1 90.06 84 ALA A CA 1
ATOM 691 C C . ALA A 1 84 ? 7.836 -14.68 -9.188 1 90.06 84 ALA A C 1
ATOM 693 O O . ALA A 1 84 ? 6.895 -15 -8.461 1 90.06 84 ALA A O 1
ATOM 694 N N . PRO A 1 85 ? 8.664 -15.484 -9.797 1 89.19 85 PRO A N 1
ATOM 695 C CA . PRO A 1 85 ? 8.539 -16.906 -9.445 1 89.19 85 PRO A CA 1
ATOM 696 C C . PRO A 1 85 ? 8.578 -17.141 -7.934 1 89.19 85 PRO A C 1
ATOM 698 O O . PRO A 1 85 ? 9.375 -16.516 -7.23 1 89.19 85 PRO A O 1
ATOM 701 N N . GLY A 1 86 ? 7.602 -18.016 -7.449 1 89.88 86 GLY A N 1
ATOM 702 C CA . GLY A 1 86 ? 7.582 -18.375 -6.039 1 89.88 86 GLY A CA 1
ATOM 703 C C . GLY A 1 86 ? 6.754 -17.422 -5.195 1 89.88 86 GLY A C 1
ATOM 704 O O . GLY A 1 86 ? 6.438 -17.719 -4.039 1 89.88 86 GLY A O 1
ATOM 705 N N . TYR A 1 87 ? 6.34 -16.328 -5.762 1 89 87 TYR A N 1
ATOM 706 C CA . TYR A 1 87 ? 5.641 -15.305 -4.988 1 89 87 TYR A CA 1
ATOM 707 C C . TYR A 1 87 ? 4.332 -15.844 -4.426 1 89 87 TYR A C 1
ATOM 709 O O . TYR A 1 87 ? 4.023 -15.641 -3.25 1 89 87 TYR A O 1
ATOM 717 N N . MET A 1 88 ? 3.631 -16.484 -5.27 1 81.19 88 MET A N 1
ATOM 718 C CA . MET A 1 88 ? 2.33 -16.984 -4.824 1 81.19 88 MET A CA 1
ATOM 719 C C . MET A 1 88 ? 2.486 -18.031 -3.734 1 81.19 88 MET A C 1
ATOM 721 O O . MET A 1 88 ? 1.688 -18.094 -2.797 1 81.19 88 MET A O 1
ATOM 725 N N . SER A 1 89 ? 3.506 -18.828 -3.895 1 83.19 89 SER A N 1
ATOM 726 C CA . SER A 1 89 ? 3.785 -19.812 -2.859 1 83.19 89 SER A CA 1
ATOM 727 C C . SER A 1 89 ? 4.133 -19.156 -1.533 1 83.19 89 SER A C 1
ATOM 729 O O . SER A 1 89 ? 3.697 -19.594 -0.472 1 83.19 89 SER A O 1
ATOM 731 N N . TRP A 1 90 ? 4.902 -18.188 -1.601 1 85.81 90 TRP A N 1
ATOM 732 C CA . TRP A 1 90 ? 5.25 -17.406 -0.415 1 85.81 90 TRP A CA 1
ATOM 733 C C . TRP A 1 90 ? 4.012 -16.781 0.207 1 85.81 90 TRP A C 1
ATOM 735 O O . TRP A 1 90 ? 3.807 -16.859 1.421 1 85.81 90 TRP A O 1
ATOM 745 N N . TYR A 1 91 ? 3.217 -16.203 -0.621 1 78.56 91 TYR A N 1
ATOM 746 C CA . TYR A 1 91 ? 2.033 -15.469 -0.177 1 78.56 91 TYR A CA 1
ATOM 747 C C . TYR A 1 91 ? 1.097 -16.375 0.608 1 78.56 91 TYR A C 1
ATOM 749 O O . TYR A 1 91 ? 0.519 -15.969 1.616 1 78.56 91 TYR A O 1
ATOM 757 N N . PHE A 1 92 ? 1.075 -17.562 0.333 1 74.56 92 PHE A N 1
ATOM 758 C CA . PHE A 1 92 ? 0.163 -18.531 0.949 1 74.56 92 PHE A CA 1
ATOM 759 C C . PHE A 1 92 ? 0.695 -18.984 2.301 1 74.56 92 PHE A C 1
ATOM 761 O O . PHE A 1 92 ? -0.047 -19.562 3.104 1 74.56 92 PHE A O 1
ATOM 768 N N . GLN A 1 93 ? 1.876 -18.672 2.551 1 76.5 93 GLN A N 1
ATOM 769 C CA . GLN A 1 93 ? 2.498 -19.141 3.781 1 76.5 93 GLN A CA 1
ATOM 770 C C . GLN A 1 93 ? 2.49 -18.062 4.855 1 76.5 93 GLN A C 1
ATOM 772 O O . GLN A 1 93 ? 2.795 -18.328 6.02 1 76.5 93 GLN A O 1
ATOM 777 N N . ILE A 1 94 ? 2.092 -16.938 4.504 1 67.94 94 ILE A N 1
ATOM 778 C CA . ILE A 1 94 ? 2.186 -15.844 5.461 1 67.94 94 ILE A CA 1
ATOM 779 C C . ILE A 1 94 ? 0.784 -15.398 5.871 1 67.94 94 ILE A C 1
ATOM 781 O O . ILE A 1 94 ? -0.18 -15.594 5.129 1 67.94 94 ILE A O 1
ATOM 785 N N . VAL B 1 1 ? -7.336 18.172 17.109 1 36.03 1 VAL B N 1
ATOM 786 C CA . VAL B 1 1 ? -6.258 18.562 16.203 1 36.03 1 VAL B CA 1
ATOM 787 C C . VAL B 1 1 ? -6.035 17.469 15.156 1 36.03 1 VAL B C 1
ATOM 789 O O . VAL B 1 1 ? -5.812 16.312 15.5 1 36.03 1 VAL B O 1
ATOM 792 N N . ALA B 1 2 ? -6.555 17.656 14.039 1 44.81 2 ALA B N 1
ATOM 793 C CA . ALA B 1 2 ? -6.309 16.641 13.023 1 44.81 2 ALA B CA 1
ATOM 794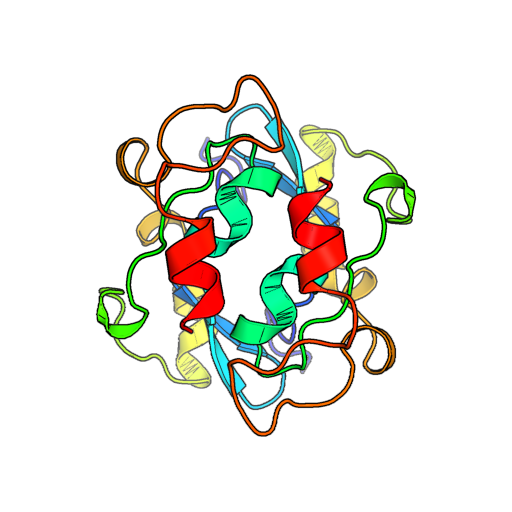 C C . ALA B 1 2 ? -4.82 16.297 12.938 1 44.81 2 ALA B C 1
ATOM 796 O O . ALA B 1 2 ? -3.973 17.188 12.906 1 44.81 2 ALA B O 1
ATOM 797 N N . ARG B 1 3 ? -4.336 15.273 13.578 1 57.44 3 ARG B N 1
ATOM 798 C CA . ARG B 1 3 ? -2.938 14.859 13.609 1 57.44 3 ARG B CA 1
ATOM 799 C C . ARG B 1 3 ? -2.396 14.633 12.203 1 57.44 3 ARG B C 1
ATOM 801 O O . ARG B 1 3 ? -3.078 14.055 11.359 1 57.44 3 ARG B O 1
ATOM 808 N N . PRO B 1 4 ? -1.47 15.484 11.883 1 63.25 4 PRO B N 1
ATOM 809 C CA . PRO B 1 4 ? -0.917 15.383 10.531 1 63.25 4 PRO B CA 1
ATOM 810 C C . PRO B 1 4 ? -0.661 13.938 10.102 1 63.25 4 PRO B C 1
ATOM 812 O O . PRO B 1 4 ? -0.224 13.117 10.914 1 63.25 4 PRO B O 1
ATOM 815 N N . LEU B 1 5 ? -1.273 13.602 9.008 1 74.75 5 LEU B N 1
ATOM 816 C CA . LEU B 1 5 ? -1.046 12.344 8.297 1 74.75 5 LEU B CA 1
ATOM 817 C C . LEU B 1 5 ? -1.742 11.188 9 1 74.75 5 LEU B C 1
ATOM 819 O O . LEU B 1 5 ? -1.35 10.031 8.836 1 74.75 5 LEU B O 1
ATOM 823 N N . GLU B 1 6 ? -2.783 11.711 9.883 1 78.5 6 GLU B N 1
ATOM 824 C CA . GLU B 1 6 ? -3.611 10.672 10.484 1 78.5 6 GLU B CA 1
ATOM 825 C C . GLU B 1 6 ? -4.34 9.859 9.414 1 78.5 6 GLU B C 1
ATOM 827 O O . GLU B 1 6 ? -4.914 10.422 8.484 1 78.5 6 GLU B O 1
ATOM 832 N N . ASP B 1 7 ? -4.273 8.578 9.469 1 87.19 7 ASP B N 1
ATOM 833 C CA . ASP B 1 7 ? -4.984 7.617 8.625 1 87.19 7 ASP B CA 1
ATOM 834 C C . ASP B 1 7 ? -4.527 7.707 7.176 1 87.19 7 ASP B C 1
ATOM 836 O O . ASP B 1 7 ? -5.234 7.277 6.266 1 87.19 7 ASP B O 1
ATOM 840 N N . ILE B 1 8 ? -3.342 8.305 6.969 1 87.31 8 ILE B N 1
ATOM 841 C CA . ILE B 1 8 ? -2.859 8.461 5.598 1 87.31 8 ILE B CA 1
ATOM 842 C C . ILE B 1 8 ? -2.631 7.086 4.973 1 87.31 8 ILE B C 1
ATOM 844 O O . ILE B 1 8 ? -2.678 6.941 3.748 1 87.31 8 ILE B O 1
ATOM 848 N N . CYS B 1 9 ? -2.477 6.082 5.758 1 90.75 9 CYS B N 1
ATOM 849 C CA . CYS B 1 9 ? -2.281 4.727 5.262 1 90.75 9 CYS B CA 1
ATOM 850 C C . CYS B 1 9 ? -3.5 4.246 4.48 1 90.75 9 CYS B C 1
ATOM 852 O O . CYS B 1 9 ? -3.387 3.381 3.611 1 90.75 9 CYS B O 1
ATOM 854 N N . TYR B 1 10 ? -4.633 4.93 4.746 1 92.88 10 TYR B N 1
ATOM 855 C CA . TYR B 1 10 ? -5.875 4.508 4.113 1 92.88 10 TYR B CA 1
ATOM 856 C C . TYR B 1 10 ? -6.227 5.414 2.939 1 92.88 10 TYR B C 1
ATOM 858 O O . TYR B 1 10 ? -7.324 5.324 2.383 1 92.88 10 TYR B O 1
ATOM 866 N N . TYR B 1 11 ? -5.289 6.27 2.65 1 90.81 11 TYR B N 1
ATOM 867 C CA . TYR B 1 11 ? -5.527 7.133 1.497 1 90.81 11 TYR B CA 1
ATOM 868 C C . TYR B 1 11 ? -5.734 6.305 0.233 1 90.81 11 TYR B C 1
ATOM 870 O O . TYR B 1 11 ? -4.918 5.438 -0.088 1 90.81 11 TYR B O 1
ATOM 878 N N . SER B 1 12 ? -6.84 6.48 -0.351 1 92.06 12 SER B N 1
ATOM 879 C CA . SER B 1 12 ? -7.188 5.875 -1.634 1 92.06 12 SER B CA 1
ATOM 880 C C . SER B 1 12 ? -7.258 6.926 -2.736 1 92.06 12 SER B C 1
ATOM 882 O O . SER B 1 12 ? -8.266 7.625 -2.873 1 92.06 12 SER B O 1
ATOM 884 N N . GLY B 1 13 ? -6.168 6.977 -3.516 1 88.69 13 GLY B N 1
ATOM 885 C CA . GLY B 1 13 ? -6.137 8.031 -4.52 1 88.69 13 GLY B CA 1
ATOM 886 C C . GLY B 1 13 ? -4.883 8.008 -5.371 1 88.69 13 GLY B C 1
ATOM 887 O O . GLY B 1 13 ? -4.133 7.023 -5.352 1 88.69 13 GLY B O 1
ATOM 888 N N . TRP B 1 14 ? -4.734 9.086 -6.102 1 88.12 14 TRP B N 1
ATOM 889 C CA . TRP B 1 14 ? -3.67 9.148 -7.098 1 88.12 14 TRP B CA 1
ATOM 890 C C . TRP B 1 14 ? -2.338 9.516 -6.449 1 88.12 14 TRP B C 1
ATOM 892 O O . TRP B 1 14 ? -2.287 10.383 -5.574 1 88.12 14 TRP B O 1
ATOM 902 N N . LEU B 1 15 ? -1.307 8.805 -6.836 1 87.44 15 LEU B N 1
ATOM 903 C CA . LEU B 1 15 ? 0.063 9.07 -6.41 1 87.44 15 LEU B CA 1
ATOM 904 C C . LEU B 1 15 ? 0.986 9.227 -7.613 1 87.44 15 LEU B C 1
ATOM 906 O O . LEU B 1 15 ? 0.762 8.617 -8.656 1 87.44 15 LEU B O 1
ATOM 910 N N . ARG B 1 16 ? 1.929 9.977 -7.359 1 84.06 16 ARG B N 1
ATOM 911 C CA . ARG B 1 16 ? 2.959 10.094 -8.383 1 84.06 16 ARG B CA 1
ATOM 912 C C . ARG B 1 16 ? 4.039 9.031 -8.203 1 84.06 16 ARG B C 1
ATOM 914 O O . ARG B 1 16 ? 4.637 8.922 -7.129 1 84.06 16 ARG B O 1
ATOM 921 N N . CYS B 1 17 ? 4.254 8.258 -9.148 1 87.38 17 CYS B N 1
ATOM 922 C CA . CYS B 1 17 ? 5.277 7.219 -9.195 1 87.38 17 CYS B CA 1
ATOM 923 C C . CYS B 1 17 ? 6.207 7.426 -10.391 1 87.38 17 CYS B C 1
ATOM 925 O O . CYS B 1 17 ? 6.047 6.785 -11.43 1 87.38 17 CYS B O 1
ATOM 927 N N . GLY B 1 18 ? 7.242 8.219 -10.117 1 81.31 18 GLY B N 1
ATOM 928 C CA . GLY B 1 18 ? 8.062 8.641 -11.25 1 81.31 18 GLY B CA 1
ATOM 929 C C . GLY B 1 18 ? 7.285 9.445 -12.273 1 81.31 18 GLY B C 1
ATOM 930 O O . GLY B 1 18 ? 6.699 10.477 -11.953 1 81.31 18 GLY B O 1
ATOM 931 N N . ASN B 1 19 ? 7.238 8.914 -13.484 1 80.38 19 ASN B N 1
ATOM 932 C CA . ASN B 1 19 ? 6.543 9.617 -14.562 1 80.38 19 ASN B CA 1
ATOM 933 C C . ASN B 1 19 ? 5.086 9.18 -14.664 1 80.38 19 ASN B C 1
ATOM 935 O O . ASN B 1 19 ? 4.328 9.711 -15.477 1 80.38 19 ASN B O 1
ATOM 939 N N . LEU B 1 20 ? 4.691 8.281 -13.75 1 82.75 20 LEU B N 1
ATOM 940 C CA . LEU B 1 20 ? 3.336 7.746 -13.805 1 82.75 20 LEU B CA 1
ATOM 941 C C . LEU B 1 20 ? 2.479 8.312 -12.68 1 82.75 20 LEU B C 1
ATOM 943 O O . LEU B 1 20 ? 3 8.68 -11.625 1 82.75 20 LEU B O 1
ATOM 947 N N . ILE B 1 21 ? 1.283 8.531 -13.031 1 84.56 21 ILE B N 1
ATOM 948 C CA . ILE B 1 21 ? 0.246 8.758 -12.031 1 84.56 21 ILE B CA 1
ATOM 949 C C . ILE B 1 21 ? -0.606 7.496 -11.875 1 84.56 21 ILE B C 1
ATOM 951 O O . ILE B 1 21 ? -1.217 7.035 -12.844 1 84.56 21 ILE B O 1
ATOM 955 N N . VAL B 1 22 ? -0.575 6.996 -10.625 1 86.69 22 VAL B N 1
ATOM 956 C CA . VAL B 1 22 ? -1.219 5.707 -10.414 1 86.69 22 VAL B CA 1
ATOM 957 C C . VAL B 1 22 ? -2.238 5.812 -9.281 1 86.69 22 VAL B C 1
ATOM 959 O O . VAL B 1 22 ? -2.037 6.562 -8.328 1 86.69 22 VAL B O 1
ATOM 962 N N . MET B 1 23 ? -3.291 5.035 -9.547 1 87.75 23 MET B N 1
ATOM 963 C CA . MET B 1 23 ? -4.277 4.941 -8.477 1 87.75 23 MET B CA 1
ATOM 964 C C . MET B 1 23 ? -3.812 3.977 -7.391 1 87.75 23 MET B C 1
ATOM 966 O O . MET B 1 23 ? -3.529 2.811 -7.672 1 87.75 23 MET B O 1
ATOM 970 N N . TYR B 1 24 ? -3.697 4.48 -6.207 1 90.69 24 TYR B N 1
ATOM 971 C CA . TYR B 1 24 ? -3.363 3.633 -5.066 1 90.69 24 TYR B CA 1
ATOM 972 C C . TYR B 1 24 ? -4.621 3.17 -4.344 1 90.69 24 TYR B C 1
ATOM 974 O O . TYR B 1 24 ? -5.477 3.984 -3.99 1 90.69 24 TYR B O 1
ATOM 982 N N . LEU B 1 25 ? -4.664 1.918 -4.176 1 93.44 25 LEU B N 1
ATOM 983 C CA . LEU B 1 25 ? -5.762 1.279 -3.459 1 93.44 25 LEU B CA 1
ATOM 984 C C . LEU B 1 25 ? -5.254 0.562 -2.213 1 93.44 25 LEU B C 1
ATOM 986 O O . LEU B 1 25 ? -4.797 -0.58 -2.293 1 93.44 25 LEU B O 1
ATOM 990 N N . PRO B 1 26 ? -5.473 1.256 -1.024 1 94 26 PRO B N 1
ATOM 991 C CA . PRO B 1 26 ? -4.941 0.654 0.201 1 94 26 PRO B CA 1
ATOM 992 C C . PRO B 1 26 ? -5.645 -0.647 0.573 1 94 26 PRO B C 1
ATOM 994 O O . PRO B 1 26 ? -5.125 -1.431 1.37 1 94 26 PRO B O 1
ATOM 997 N N . GLU B 1 27 ? -6.797 -0.915 -0.05 1 93.69 27 GLU B N 1
ATOM 998 C CA . GLU B 1 27 ? -7.508 -2.168 0.189 1 93.69 27 GLU B CA 1
ATOM 999 C C . GLU B 1 27 ? -6.656 -3.369 -0.215 1 93.69 27 GLU B C 1
ATOM 1001 O O . GLU B 1 27 ? -6.918 -4.496 0.215 1 93.69 27 GLU B O 1
ATOM 1006 N N . ARG B 1 28 ? -5.664 -3.064 -0.97 1 91 28 ARG B N 1
ATOM 1007 C CA . ARG B 1 28 ? -4.836 -4.156 -1.466 1 91 28 ARG B CA 1
ATOM 1008 C C . ARG B 1 28 ? -3.783 -4.555 -0.437 1 91 28 ARG B C 1
ATOM 1010 O O . ARG B 1 28 ? -3.135 -5.594 -0.576 1 91 28 ARG B O 1
ATOM 1017 N N . VAL B 1 29 ? -3.688 -3.787 0.605 1 92.12 29 VAL B N 1
ATOM 1018 C CA . VAL B 1 29 ? -2.662 -4.07 1.604 1 92.12 29 VAL B CA 1
ATOM 1019 C C . VAL B 1 29 ? -3.25 -3.92 3.006 1 92.12 29 VAL B C 1
ATOM 1021 O O . VAL B 1 29 ? -2.572 -3.453 3.924 1 92.12 29 VAL B O 1
ATOM 1024 N N . LEU B 1 30 ? -4.445 -4.293 3.18 1 92.69 30 LEU B N 1
ATOM 1025 C CA . LEU B 1 30 ? -5.133 -4.152 4.457 1 92.69 30 LEU B CA 1
ATOM 1026 C C . LEU B 1 30 ? -4.422 -4.949 5.547 1 92.69 30 LEU B C 1
ATOM 1028 O O . LEU B 1 30 ? -4.402 -4.543 6.711 1 92.69 30 LEU B O 1
ATOM 1032 N N . ARG B 1 31 ? -3.791 -6.055 5.152 1 89.88 31 ARG B N 1
ATOM 1033 C CA . ARG B 1 31 ? -3.09 -6.879 6.133 1 89.88 31 ARG B CA 1
ATOM 1034 C C . ARG B 1 31 ? -1.982 -6.086 6.82 1 89.88 31 ARG B C 1
ATOM 1036 O O . ARG B 1 31 ? -1.718 -6.281 8.008 1 89.88 31 ARG B O 1
ATOM 1043 N N . GLN B 1 32 ? -1.354 -5.258 6.105 1 89.19 32 GLN B N 1
ATOM 1044 C CA . GLN B 1 32 ? -0.293 -4.449 6.691 1 89.19 32 GLN B CA 1
ATOM 1045 C C . GLN B 1 32 ? -0.851 -3.48 7.734 1 89.19 32 GLN B C 1
ATOM 1047 O O . GLN B 1 32 ? -0.134 -3.059 8.641 1 89.19 32 GLN B O 1
ATOM 1052 N N . PHE B 1 33 ? -2.09 -3.182 7.551 1 91.69 33 PHE B N 1
ATOM 1053 C CA . PHE B 1 33 ? -2.693 -2.17 8.406 1 91.69 33 PHE B CA 1
ATOM 1054 C C . PHE B 1 33 ? -3.51 -2.822 9.523 1 91.69 33 PHE B C 1
ATOM 1056 O O . PHE B 1 33 ? -4.27 -2.148 10.219 1 91.69 33 PHE B O 1
ATOM 1063 N N . GLY B 1 34 ? -3.434 -4.18 9.594 1 88.38 34 GLY B N 1
ATOM 1064 C CA . GLY B 1 34 ? -4.023 -4.887 10.719 1 88.38 34 GLY B CA 1
ATOM 1065 C C . GLY B 1 34 ? -5.461 -5.305 10.469 1 88.38 34 GLY B C 1
ATOM 1066 O O . GLY B 1 34 ? -6.207 -5.574 11.414 1 88.38 34 GLY B O 1
ATOM 1067 N N . HIS B 1 35 ? -5.863 -5.316 9.18 1 92.75 35 HIS B N 1
ATOM 1068 C CA . HIS B 1 35 ? -7.23 -5.699 8.836 1 92.75 35 HIS B CA 1
ATOM 1069 C C . HIS B 1 35 ? -7.254 -7.02 8.07 1 92.75 35 HIS B C 1
ATOM 1071 O O . HIS B 1 35 ? -6.227 -7.457 7.547 1 92.75 35 HIS B O 1
ATOM 1077 N N . ILE B 1 36 ? -8.453 -7.629 8.125 1 92.81 36 ILE B N 1
ATOM 1078 C CA . ILE B 1 36 ? -8.656 -8.781 7.254 1 92.81 36 ILE B CA 1
ATOM 1079 C C . ILE B 1 36 ? -8.57 -8.352 5.793 1 92.81 36 ILE B C 1
ATOM 1081 O O . ILE B 1 36 ? -9.203 -7.371 5.391 1 92.81 36 ILE B O 1
ATOM 1085 N N . GLN B 1 37 ? -7.703 -9.094 5.082 1 92.56 37 GLN B N 1
ATOM 1086 C CA . GLN B 1 37 ? -7.586 -8.758 3.668 1 92.56 37 GLN B CA 1
ATOM 1087 C C . GLN B 1 37 ? -8.844 -9.164 2.902 1 92.56 37 GLN B C 1
ATOM 1089 O O . GLN B 1 37 ? -9.227 -10.336 2.895 1 92.56 37 GLN B O 1
ATOM 1094 N N . THR B 1 38 ? -9.492 -8.203 2.314 1 93.06 38 THR B N 1
ATOM 1095 C CA . THR B 1 38 ? -10.664 -8.445 1.483 1 93.06 38 THR B CA 1
ATOM 1096 C C . THR B 1 38 ? -10.344 -8.219 0.01 1 93.06 38 THR B C 1
ATOM 1098 O O . THR B 1 38 ? -9.242 -7.762 -0.327 1 93.06 38 THR B O 1
ATOM 1101 N N . ILE B 1 39 ? -11.164 -8.648 -0.855 1 91 39 ILE B N 1
ATOM 1102 C CA . ILE B 1 39 ? -11.008 -8.367 -2.279 1 91 39 ILE B CA 1
ATOM 1103 C C . ILE B 1 39 ? -11.133 -6.871 -2.529 1 91 39 ILE B C 1
ATOM 1105 O O . ILE B 1 39 ? -12.156 -6.266 -2.199 1 91 39 ILE B O 1
ATOM 1109 N N . PRO B 1 40 ? -10.039 -6.305 -3.023 1 89.56 40 PRO B N 1
ATOM 1110 C CA . PRO B 1 40 ? -10.109 -4.859 -3.232 1 89.56 40 PRO B CA 1
ATOM 1111 C C . PRO B 1 40 ? -11.141 -4.465 -4.293 1 89.56 40 PRO B C 1
ATOM 1113 O O . PRO B 1 40 ? -11.492 -5.281 -5.148 1 89.56 40 PRO B O 1
ATOM 1116 N N . ARG B 1 41 ? -11.531 -3.293 -4.191 1 87.19 41 ARG B N 1
ATOM 1117 C CA . ARG B 1 41 ? -12.359 -2.748 -5.266 1 87.19 41 ARG B CA 1
ATOM 1118 C C . ARG B 1 41 ? -11.555 -2.617 -6.559 1 87.19 41 ARG B C 1
ATOM 1120 O O . ARG B 1 41 ? -10.328 -2.592 -6.531 1 87.19 41 ARG B O 1
ATOM 1127 N N . LEU B 1 42 ? -12.258 -2.555 -7.609 1 79.38 42 LEU B N 1
ATOM 1128 C CA . LEU B 1 42 ? -11.609 -2.271 -8.883 1 79.38 42 LEU B CA 1
ATOM 1129 C C . LEU B 1 42 ? -11.133 -0.823 -8.938 1 79.38 42 LEU B C 1
ATOM 1131 O O . LEU B 1 42 ? -11.797 0.07 -8.398 1 79.38 42 LEU B O 1
ATOM 1135 N N . PRO B 1 43 ? -9.938 -0.58 -9.531 1 75 43 PRO B N 1
ATOM 1136 C CA . PRO B 1 43 ? -9.469 0.801 -9.656 1 75 43 PRO B CA 1
ATOM 1137 C C . PRO B 1 43 ? -10.508 1.732 -10.266 1 75 43 PRO B C 1
ATOM 1139 O O . PRO B 1 43 ? -10.609 2.898 -9.867 1 75 43 PRO B O 1
ATOM 1142 N N . SER B 1 44 ? -11.258 1.212 -11.172 1 74.12 44 SER B N 1
ATOM 1143 C CA . SER B 1 44 ? -12.273 2.016 -11.844 1 74.12 44 SER B CA 1
ATOM 1144 C C . SER B 1 44 ? -13.375 2.443 -10.883 1 74.12 44 SER B C 1
ATOM 1146 O O . SER B 1 44 ? -14.109 3.395 -11.156 1 74.12 44 SER B O 1
ATOM 1148 N N . GLN B 1 45 ? -13.414 1.648 -9.797 1 74.25 45 GLN B N 1
ATOM 1149 C CA . GLN B 1 45 ? -14.445 1.963 -8.812 1 74.25 45 GLN B CA 1
ATOM 1150 C C . GLN B 1 45 ? -13.984 3.076 -7.875 1 74.25 45 GLN B C 1
ATOM 1152 O O . GLN B 1 45 ? -14.758 3.539 -7.031 1 74.25 45 GLN B O 1
ATOM 1157 N N . SER B 1 46 ? -12.688 3.33 -8.047 1 69.38 46 SER B N 1
ATOM 1158 C CA . SER B 1 46 ? -12.242 4.473 -7.25 1 69.38 46 SER B CA 1
ATOM 1159 C C . SER B 1 46 ? -12.883 5.766 -7.742 1 69.38 46 SER B C 1
ATOM 1161 O O . SER B 1 46 ? -13.07 5.953 -8.945 1 69.38 46 SER B O 1
ATOM 1163 N N . ALA B 1 47 ? -13.547 6.367 -6.934 1 60.53 47 ALA B N 1
ATOM 1164 C CA . ALA B 1 47 ? -14.359 7.539 -7.262 1 60.53 47 ALA B CA 1
ATOM 1165 C C . ALA B 1 47 ? -13.484 8.75 -7.543 1 60.53 47 ALA B C 1
ATOM 1167 O O . ALA B 1 47 ? -13.977 9.805 -7.961 1 60.53 47 ALA B O 1
ATOM 1168 N N . GLN B 1 48 ? -12.25 8.539 -7.457 1 74.88 48 GLN B N 1
ATOM 1169 C CA . GLN B 1 48 ? -11.484 9.773 -7.598 1 74.88 48 GLN B CA 1
ATOM 1170 C C . GLN B 1 48 ? -11.219 10.094 -9.062 1 74.88 48 GLN B C 1
ATOM 1172 O O . GL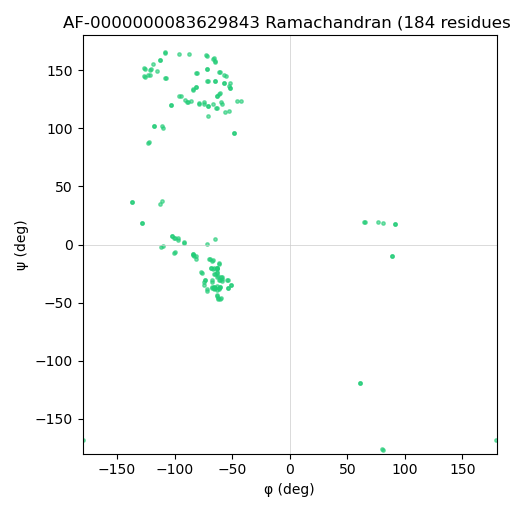N B 1 48 ? -10.797 9.227 -9.828 1 74.88 48 GLN B O 1
ATOM 1177 N N . PRO B 1 49 ? -11.664 11.297 -9.43 1 75.56 49 PRO B N 1
ATOM 1178 C CA . PRO B 1 49 ? -11.336 11.695 -10.805 1 75.56 49 PRO B CA 1
ATOM 1179 C C . PRO B 1 49 ? -9.836 11.68 -11.086 1 75.56 49 PRO B C 1
ATOM 1181 O O . PRO B 1 49 ? -9.039 11.906 -10.172 1 75.56 49 PRO B O 1
ATOM 1184 N N . LEU B 1 50 ? -9.609 11.305 -12.352 1 75.19 50 LEU B N 1
ATOM 1185 C CA . LEU B 1 50 ? -8.211 11.367 -12.758 1 75.19 50 LEU B CA 1
ATOM 1186 C C . LEU B 1 50 ? -7.621 12.742 -12.477 1 75.19 50 LEU B C 1
ATOM 1188 O O . LEU B 1 50 ? -8.32 13.758 -12.555 1 75.19 50 LEU B O 1
ATOM 1192 N N . THR B 1 51 ? -6.426 12.688 -11.953 1 79.75 51 THR B N 1
ATOM 1193 C CA . THR B 1 51 ? -5.727 13.938 -11.688 1 79.75 51 THR B CA 1
ATOM 1194 C C . THR B 1 51 ? -4.473 14.055 -12.547 1 79.75 51 THR B C 1
ATOM 1196 O O . THR B 1 51 ? -3.986 13.055 -13.086 1 79.75 51 THR B O 1
ATOM 1199 N N . THR B 1 52 ? -4.156 15.312 -12.859 1 78.94 52 THR B N 1
ATOM 1200 C CA . THR B 1 52 ? -2.938 15.578 -13.617 1 78.94 52 THR B CA 1
ATOM 1201 C C . THR B 1 52 ? -1.745 15.742 -12.68 1 78.94 52 THR B C 1
ATOM 1203 O O . THR B 1 52 ? -1.92 15.898 -11.469 1 78.94 52 THR B O 1
ATOM 1206 N N . ARG B 1 53 ? -0.611 15.648 -13.305 1 77.56 53 ARG B N 1
ATOM 1207 C CA . ARG B 1 53 ? 0.641 15.844 -12.586 1 77.56 53 ARG B CA 1
ATOM 1208 C C . ARG B 1 53 ? 0.653 17.172 -11.852 1 77.56 53 ARG B C 1
ATOM 1210 O O . ARG B 1 53 ? 1.197 17.281 -10.75 1 77.56 53 ARG B O 1
ATOM 1217 N N . GLU B 1 54 ? -0.046 18.078 -12.461 1 77 54 GLU B N 1
ATOM 1218 C CA . GLU B 1 54 ? -0.055 19.422 -11.914 1 77 54 GLU B CA 1
ATOM 1219 C C . GLU B 1 54 ? -0.95 19.516 -10.68 1 77 54 GLU B C 1
ATOM 1221 O O . GLU B 1 54 ? -0.691 20.312 -9.781 1 77 54 GLU B O 1
ATOM 1226 N N . HIS B 1 55 ? -1.932 18.609 -10.57 1 78.44 55 HIS B N 1
ATOM 1227 C CA . HIS B 1 55 ? -2.941 18.766 -9.531 1 78.44 55 HIS B CA 1
ATOM 1228 C C . HIS B 1 55 ? -2.793 17.703 -8.453 1 78.44 55 HIS B C 1
ATOM 1230 O O . HIS B 1 55 ? -3.48 17.75 -7.426 1 78.44 55 HIS B O 1
ATOM 1236 N N . ILE B 1 56 ? -1.859 16.875 -8.641 1 78.31 56 ILE B N 1
ATOM 1237 C CA . ILE B 1 56 ? -1.738 15.719 -7.766 1 78.31 56 ILE B CA 1
ATOM 1238 C C . ILE B 1 56 ? -1.363 16.172 -6.359 1 78.31 56 ILE B C 1
ATOM 1240 O O . ILE B 1 56 ? -1.787 15.57 -5.371 1 78.31 56 ILE B O 1
ATOM 1244 N N . SER B 1 57 ? -0.625 17.234 -6.277 1 73.44 57 SER B N 1
ATOM 1245 C CA . SER B 1 57 ? -0.233 17.75 -4.965 1 73.44 57 SER B CA 1
ATOM 1246 C C . SER B 1 57 ? -1.447 18.188 -4.16 1 73.44 57 SER B C 1
ATOM 1248 O O . SER B 1 57 ? -1.495 18 -2.941 1 73.44 57 SER B O 1
ATOM 1250 N N . SER B 1 58 ? -2.344 18.766 -4.848 1 74.81 58 SER B N 1
ATOM 1251 C CA . SER B 1 58 ? -3.564 19.203 -4.184 1 74.81 58 SER B CA 1
ATOM 1252 C C . SER B 1 58 ? -4.363 18.016 -3.652 1 74.81 58 SER B C 1
ATOM 1254 O O . SER B 1 58 ? -4.957 18.094 -2.574 1 74.81 58 SER B O 1
ATOM 1256 N N . HIS B 1 59 ? -4.391 16.969 -4.34 1 74.25 59 HIS B N 1
ATOM 1257 C CA . HIS B 1 59 ? -5.082 15.758 -3.906 1 74.25 59 HIS B CA 1
ATOM 1258 C C . HIS B 1 59 ? -4.492 15.219 -2.607 1 74.25 59 HIS B C 1
ATOM 1260 O O . HIS B 1 59 ? -5.23 14.836 -1.696 1 74.25 59 HIS B O 1
ATOM 1266 N N . TYR B 1 60 ? -3.256 15.336 -2.58 1 74.44 60 TYR B N 1
ATOM 1267 C CA . TYR B 1 60 ? -2.59 14.766 -1.415 1 74.44 60 TYR B CA 1
ATOM 1268 C C . TYR B 1 60 ? -2.807 15.641 -0.182 1 74.44 60 TYR B C 1
ATOM 1270 O O . TYR B 1 60 ? -2.922 15.125 0.934 1 74.44 60 TYR B O 1
ATOM 1278 N N . THR B 1 61 ? -2.906 16.953 -0.419 1 76.94 61 THR B N 1
ATOM 1279 C CA . THR B 1 61 ? -3.16 17.875 0.682 1 76.94 61 THR B CA 1
ATOM 1280 C C . THR B 1 61 ? -4.52 17.594 1.317 1 76.94 61 THR B C 1
ATOM 1282 O O . THR B 1 61 ? -4.695 17.781 2.523 1 76.94 61 THR B O 1
ATOM 1285 N N . HIS B 1 62 ? -5.383 17.078 0.546 1 83 62 HIS B N 1
ATOM 1286 C CA . HIS B 1 62 ? -6.723 16.766 1.03 1 83 62 HIS B CA 1
ATOM 1287 C C . HIS B 1 62 ? -6.945 15.258 1.106 1 83 62 HIS B C 1
ATOM 1289 O O . HIS B 1 62 ? -8.039 14.773 0.814 1 83 62 HIS B O 1
ATOM 1295 N N . TYR B 1 63 ? -5.898 14.648 1.48 1 84.31 63 TYR B N 1
ATOM 1296 C CA . TYR B 1 63 ? -5.941 13.188 1.419 1 84.31 63 TYR B CA 1
ATOM 1297 C C . TYR B 1 63 ? -7.055 12.641 2.299 1 84.31 63 TYR B C 1
ATOM 1299 O O . TYR B 1 63 ? -7.633 11.594 1.996 1 84.31 63 TYR B O 1
ATOM 1307 N N . LEU B 1 64 ? -7.414 13.32 3.32 1 86.69 64 LEU B N 1
ATOM 1308 C CA . LEU B 1 64 ? -8.414 12.82 4.262 1 86.69 64 LEU B CA 1
ATOM 1309 C C . LEU B 1 64 ? -9.758 12.641 3.578 1 86.69 64 LEU B C 1
ATOM 1311 O O . LEU B 1 64 ? -10.586 11.836 4.02 1 86.69 64 LEU B O 1
ATOM 1315 N N . ASP B 1 65 ? -9.93 13.367 2.525 1 86.94 65 ASP B N 1
ATOM 1316 C CA . ASP B 1 65 ? -11.188 13.273 1.786 1 86.94 65 ASP B CA 1
ATOM 1317 C C . ASP B 1 65 ? -11.305 11.922 1.078 1 86.94 65 ASP B C 1
ATOM 1319 O O . ASP B 1 65 ? -12.391 11.539 0.639 1 86.94 65 ASP B O 1
ATOM 1323 N N . TRP B 1 66 ? -10.18 11.203 1.032 1 88.06 66 TRP B N 1
ATOM 1324 C CA . TRP B 1 66 ? -10.156 10 0.201 1 88.06 66 TRP B CA 1
ATOM 1325 C C . TRP B 1 66 ? -9.664 8.797 0.998 1 88.06 66 TRP B C 1
ATOM 1327 O O . TRP B 1 66 ? -9.203 7.812 0.42 1 88.06 66 TRP B O 1
ATOM 1337 N N . VAL B 1 67 ? -9.727 8.953 2.271 1 91.56 67 VAL B N 1
ATOM 1338 C CA . VAL B 1 67 ? -9.328 7.805 3.076 1 91.56 67 VAL B CA 1
ATOM 1339 C C . VAL B 1 67 ? -10.477 6.809 3.168 1 91.56 67 VAL B C 1
ATOM 1341 O O . VAL B 1 67 ? -11.648 7.203 3.164 1 91.56 67 VAL B O 1
ATOM 1344 N N . LEU B 1 68 ? -10.133 5.566 3.246 1 93.44 68 LEU B N 1
ATOM 1345 C CA . LEU B 1 68 ? -11.141 4.527 3.426 1 93.44 68 LEU B CA 1
ATOM 1346 C C . LEU B 1 68 ? -11.969 4.777 4.684 1 93.44 68 LEU B C 1
ATOM 1348 O O . LEU B 1 68 ? -11.422 5.164 5.723 1 93.44 68 LEU B O 1
ATOM 1352 N N . THR B 1 69 ? -13.227 4.562 4.566 1 92.56 69 THR B N 1
ATOM 1353 C CA . THR B 1 69 ? -14.086 4.582 5.742 1 92.56 69 THR B CA 1
ATOM 1354 C C . THR B 1 69 ? -13.852 3.348 6.605 1 92.56 69 THR B C 1
ATOM 1356 O O . THR B 1 69 ? -13.273 2.361 6.145 1 92.56 69 THR B O 1
ATOM 1359 N N . PRO B 1 70 ? -14.297 3.434 7.844 1 93.12 70 PRO B N 1
ATOM 1360 C CA . PRO B 1 70 ? -14.18 2.246 8.695 1 93.12 70 PRO B CA 1
ATOM 1361 C C . PRO B 1 70 ? -14.812 1.006 8.062 1 93.12 70 PRO B C 1
ATOM 1363 O O . PRO B 1 70 ? -14.281 -0.098 8.188 1 93.12 70 PRO B O 1
ATOM 1366 N N . GLU B 1 71 ? -15.93 1.157 7.359 1 93.75 71 GLU B N 1
ATOM 1367 C CA . GLU B 1 71 ? -16.594 0.044 6.691 1 93.75 71 GLU B CA 1
ATOM 1368 C C . GLU B 1 71 ? -15.734 -0.525 5.57 1 93.75 71 GLU B C 1
ATOM 1370 O O . GLU B 1 71 ? -15.672 -1.741 5.379 1 93.75 71 GLU B O 1
ATOM 1375 N N . GLN B 1 72 ? -15.055 0.303 4.859 1 92 72 GLN B N 1
ATOM 1376 C CA . GLN B 1 72 ? -14.203 -0.113 3.758 1 92 72 GLN B CA 1
ATOM 1377 C C . GLN B 1 72 ? -12.93 -0.78 4.27 1 92 72 GLN B C 1
ATOM 1379 O O . GLN B 1 72 ? -12.383 -1.671 3.619 1 92 72 GLN B O 1
ATOM 1384 N N . ARG B 1 73 ? -12.469 -0.393 5.391 1 92.75 73 ARG B N 1
ATOM 1385 C CA . ARG B 1 73 ? -11.289 -0.988 6.02 1 92.75 73 ARG B CA 1
ATOM 1386 C C . ARG B 1 73 ? -11.57 -2.422 6.453 1 92.75 73 ARG B C 1
ATOM 1388 O O . ARG B 1 73 ? -10.711 -3.297 6.316 1 92.75 73 ARG B O 1
ATOM 1395 N N . GLY B 1 74 ? -12.773 -2.59 6.91 1 92.19 74 GLY B N 1
ATOM 1396 C CA . GLY B 1 74 ? -13.156 -3.914 7.375 1 92.19 74 GLY B CA 1
ATOM 1397 C C . GLY B 1 74 ? -12.672 -4.215 8.781 1 92.19 74 GLY B C 1
ATOM 1398 O O . GLY B 1 74 ? -12.148 -3.33 9.469 1 92.19 74 GLY B O 1
ATOM 1399 N N . PRO B 1 75 ? -12.93 -5.383 9.195 1 91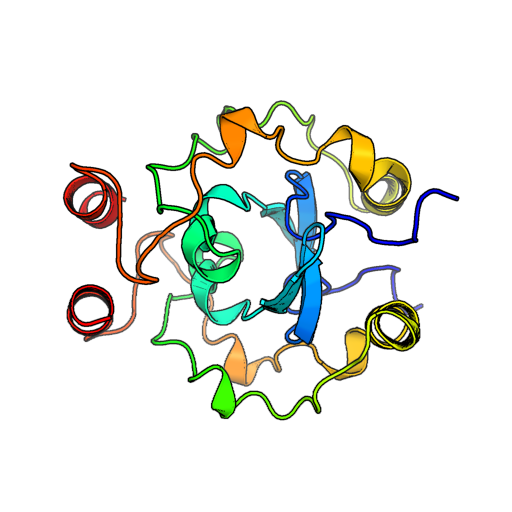.62 75 PRO B N 1
ATOM 1400 C CA . PRO B 1 75 ? -12.594 -5.75 10.57 1 91.62 75 PRO B CA 1
ATOM 1401 C C . PRO B 1 75 ? -11.094 -5.902 10.797 1 91.62 75 PRO B C 1
ATOM 1403 O O . PRO B 1 75 ? -10.359 -6.25 9.875 1 91.62 75 PRO B O 1
ATOM 1406 N N . ALA B 1 76 ? -10.789 -5.621 12.039 1 90.62 76 ALA B N 1
ATOM 1407 C CA . ALA B 1 76 ? -9.414 -5.906 12.438 1 90.62 76 ALA B CA 1
ATOM 1408 C C . ALA B 1 76 ? -9.133 -7.406 12.383 1 90.62 76 ALA B C 1
ATOM 1410 O O . ALA B 1 76 ? -10 -8.219 12.695 1 90.62 76 ALA B O 1
ATOM 1411 N N . ALA B 1 77 ? -7.984 -7.68 11.945 1 89.19 77 ALA B N 1
ATOM 1412 C CA . ALA B 1 77 ? -7.582 -9.086 11.875 1 89.19 77 ALA B CA 1
ATOM 1413 C C . ALA B 1 77 ? -7.039 -9.562 13.219 1 89.19 77 ALA B C 1
ATOM 1415 O O . ALA B 1 77 ? -6.285 -8.844 13.883 1 89.19 77 ALA B O 1
ATOM 1416 N N . ILE B 1 78 ? -7.461 -10.672 13.641 1 82.38 78 ILE B N 1
ATOM 1417 C CA . ILE B 1 78 ? -6.902 -11.312 14.828 1 82.38 78 ILE B CA 1
ATOM 1418 C C . ILE B 1 78 ? -5.508 -11.844 14.516 1 82.38 78 ILE B C 1
ATOM 1420 O O . ILE B 1 78 ? -4.59 -11.711 15.328 1 82.38 78 ILE B O 1
ATOM 1424 N N . TYR B 1 79 ? -5.461 -12.414 13.242 1 79.44 79 TYR B N 1
ATOM 1425 C CA . TYR B 1 79 ? -4.176 -12.875 12.734 1 79.44 79 TYR B CA 1
ATOM 1426 C C . TYR B 1 79 ? -3.814 -12.164 11.438 1 79.44 79 TYR B C 1
ATOM 1428 O O . TYR B 1 79 ? -4.684 -11.906 10.602 1 79.44 79 TYR B O 1
ATOM 1436 N N . SER B 1 80 ? -2.596 -11.906 11.195 1 71.94 80 SER B N 1
ATOM 1437 C CA . SER B 1 80 ? -2.115 -11.102 10.086 1 71.94 80 SER B CA 1
ATOM 1438 C C . SER B 1 80 ? -2.336 -11.805 8.75 1 71.94 80 SER B C 1
ATOM 1440 O O . SER B 1 80 ? -2.381 -11.164 7.699 1 71.94 80 SER B O 1
ATOM 1442 N N . TRP B 1 81 ? -2.516 -13.125 8.773 1 74.88 81 TRP B N 1
ATOM 1443 C CA . TRP B 1 81 ? -2.617 -13.875 7.523 1 74.88 81 TRP B CA 1
ATOM 1444 C C . TRP B 1 81 ? -4.074 -14.117 7.152 1 74.88 81 TRP B C 1
ATOM 1446 O O . TRP B 1 81 ? -4.367 -14.719 6.117 1 74.88 81 TRP B O 1
ATOM 1456 N N . TYR B 1 82 ? -4.93 -13.562 7.895 1 78.56 82 TYR B N 1
ATOM 1457 C CA . TYR B 1 82 ? -6.344 -13.789 7.609 1 78.56 82 TYR B CA 1
ATOM 1458 C C . TYR B 1 82 ? -6.785 -12.992 6.387 1 78.56 82 TYR B C 1
ATOM 1460 O O . TYR B 1 82 ? -6.504 -11.797 6.281 1 78.56 82 TYR B O 1
ATOM 1468 N N . ALA B 1 83 ? -7.27 -13.664 5.469 1 87.12 83 ALA B N 1
ATOM 1469 C CA . ALA B 1 83 ? -7.91 -13.062 4.297 1 87.12 83 ALA B CA 1
ATOM 1470 C C . ALA B 1 83 ? -9.359 -13.531 4.164 1 87.12 83 ALA B C 1
ATOM 1472 O O . ALA B 1 83 ? -9.711 -14.617 4.637 1 87.12 83 ALA B O 1
ATOM 1473 N N . ALA B 1 84 ? -10.148 -12.688 3.604 1 90.12 84 ALA B N 1
ATOM 1474 C CA . ALA B 1 84 ? -11.555 -13.016 3.391 1 90.12 84 ALA B CA 1
ATOM 1475 C C . ALA B 1 84 ? -11.695 -14.234 2.48 1 90.12 84 ALA B C 1
ATOM 1477 O O . ALA B 1 84 ? -10.844 -14.484 1.626 1 90.12 84 ALA B O 1
ATOM 1478 N N . PRO B 1 85 ? -12.75 -14.938 2.76 1 89.19 85 PRO B N 1
ATOM 1479 C CA . PRO B 1 85 ? -13.016 -16.062 1.859 1 89.19 85 PRO B CA 1
ATOM 1480 C C . PRO B 1 85 ? -13.031 -15.656 0.389 1 89.19 85 PRO B C 1
ATOM 1482 O O . PRO B 1 85 ? -13.578 -14.609 0.043 1 89.19 85 PRO B O 1
ATOM 1485 N N . GLY B 1 86 ? -12.32 -16.5 -0.481 1 89.88 86 GLY B N 1
ATOM 1486 C CA . GLY B 1 86 ? -12.32 -16.25 -1.914 1 89.88 86 GLY B CA 1
ATOM 1487 C C . GLY B 1 86 ? -11.203 -15.32 -2.354 1 89.88 86 GLY B C 1
ATOM 1488 O O . GLY B 1 86 ? -10.922 -15.203 -3.549 1 89.88 86 GLY B O 1
ATOM 1489 N N . TYR B 1 87 ? -10.531 -14.719 -1.42 1 89 87 TYR B N 1
ATOM 1490 C CA . TYR B 1 87 ? -9.523 -13.719 -1.755 1 89 87 TYR B CA 1
ATOM 1491 C C . TYR B 1 87 ? -8.391 -14.328 -2.562 1 89 87 TYR B C 1
ATOM 1493 O O . TYR B 1 87 ? -7.965 -13.773 -3.574 1 89 87 TYR B O 1
ATOM 1501 N N . MET B 1 88 ? -7.965 -15.43 -2.088 1 81.19 88 MET B N 1
ATOM 1502 C CA . MET B 1 88 ? -6.832 -16.047 -2.77 1 81.19 88 MET B CA 1
ATOM 1503 C C . MET B 1 88 ? -7.215 -16.484 -4.18 1 81.19 88 MET B C 1
ATOM 1505 O O . MET B 1 88 ? -6.41 -16.375 -5.109 1 81.19 88 MET B O 1
ATOM 1509 N N . SER B 1 89 ? -8.414 -16.938 -4.293 1 83.19 89 SER B N 1
ATOM 1510 C CA . SER B 1 89 ? -8.898 -17.297 -5.621 1 83.19 89 SER B CA 1
ATOM 1511 C C . SER B 1 89 ? -8.961 -16.078 -6.539 1 83.19 89 SER B C 1
ATOM 1513 O O . SER B 1 89 ? -8.602 -16.172 -7.715 1 83.19 89 SER B O 1
ATOM 1515 N N . TRP B 1 90 ? -9.438 -15.07 -6.051 1 85.44 90 TRP B N 1
ATOM 1516 C CA . TRP B 1 90 ? -9.484 -13.812 -6.797 1 85.44 90 TRP B CA 1
ATOM 1517 C C . TRP B 1 90 ? -8.078 -13.359 -7.188 1 85.44 90 TRP B C 1
ATOM 1519 O O . TRP B 1 90 ? -7.836 -13.008 -8.344 1 85.44 90 TRP B O 1
ATOM 1529 N N . TYR B 1 91 ? -7.203 -13.43 -6.25 1 78.5 91 TYR B N 1
ATOM 1530 C CA . TYR B 1 91 ? -5.836 -12.953 -6.438 1 78.5 91 TYR B CA 1
ATOM 1531 C C . TYR B 1 91 ? -5.156 -13.688 -7.59 1 78.5 91 TYR B C 1
ATOM 1533 O O . TYR B 1 91 ? -4.426 -13.078 -8.375 1 78.5 91 TYR B O 1
ATOM 1541 N N . PHE B 1 92 ? -5.484 -14.836 -7.789 1 74.06 92 PHE B N 1
ATOM 1542 C CA . PHE B 1 92 ? -4.844 -15.672 -8.797 1 74.06 92 PHE B CA 1
ATOM 1543 C C . PHE B 1 92 ? -5.418 -15.391 -10.18 1 74.06 92 PHE B C 1
ATOM 1545 O O . PHE B 1 92 ? -4.84 -15.797 -11.195 1 74.06 92 PHE B O 1
ATOM 1552 N N . GLN B 1 93 ? -6.445 -14.656 -10.195 1 75.81 93 GLN B N 1
ATOM 1553 C CA . GLN B 1 93 ? -7.105 -14.398 -11.469 1 75.81 93 GLN B CA 1
ATOM 1554 C C . GLN B 1 93 ? -6.719 -13.031 -12.023 1 75.81 93 GLN B C 1
ATOM 1556 O O . GLN B 1 93 ? -7.004 -12.719 -13.18 1 75.81 93 GLN B O 1
ATOM 1561 N N . ILE B 1 94 ? -6.062 -12.32 -11.289 1 67.5 94 ILE B N 1
ATOM 1562 C CA . ILE B 1 94 ? -5.777 -10.961 -11.727 1 67.5 94 ILE B CA 1
ATOM 1563 C C . ILE B 1 94 ? -4.289 -10.812 -12.023 1 67.5 94 ILE B C 1
ATOM 1565 O O . ILE B 1 94 ? -3.465 -11.547 -11.477 1 67.5 94 ILE B O 1
#